Protein AF-A0A2E5NI96-F1 (afdb_monomer)

Structure (mmCIF, N/CA/C/O backbone):
data_AF-A0A2E5NI96-F1
#
_entry.id   AF-A0A2E5NI96-F1
#
loop_
_atom_site.group_PDB
_atom_site.id
_atom_site.type_symbol
_atom_site.label_atom_id
_atom_site.label_alt_id
_atom_site.label_comp_id
_atom_site.label_asym_id
_atom_site.label_entity_id
_atom_site.label_seq_id
_atom_site.pdbx_PDB_ins_code
_atom_site.Cartn_x
_atom_site.Cartn_y
_atom_site.Cartn_z
_atom_site.occupancy
_atom_site.B_iso_or_equiv
_atom_site.auth_seq_id
_atom_site.auth_comp_id
_atom_site.auth_asym_id
_atom_site.auth_atom_id
_atom_site.pdbx_PDB_model_num
ATOM 1 N N . MET A 1 1 ? 5.062 -72.201 30.742 1.00 44.84 1 MET A N 1
ATOM 2 C CA . MET A 1 1 ? 6.017 -71.130 31.095 1.00 44.84 1 MET A CA 1
ATOM 3 C C . MET A 1 1 ? 6.171 -70.197 29.895 1.00 44.84 1 MET A C 1
ATOM 5 O O . MET A 1 1 ? 7.112 -70.345 29.138 1.00 44.84 1 MET A O 1
ATOM 9 N N . VAL A 1 2 ? 5.209 -69.293 29.675 1.00 38.31 2 VAL A N 1
ATOM 10 C CA . VAL A 1 2 ? 5.302 -68.181 28.707 1.00 38.31 2 VAL A CA 1
ATOM 11 C C . VAL A 1 2 ? 4.444 -67.045 29.269 1.00 38.31 2 VAL A C 1
ATOM 13 O O . VAL A 1 2 ? 3.263 -66.932 28.970 1.00 38.31 2 VAL A O 1
ATOM 16 N N . VAL A 1 3 ? 5.020 -66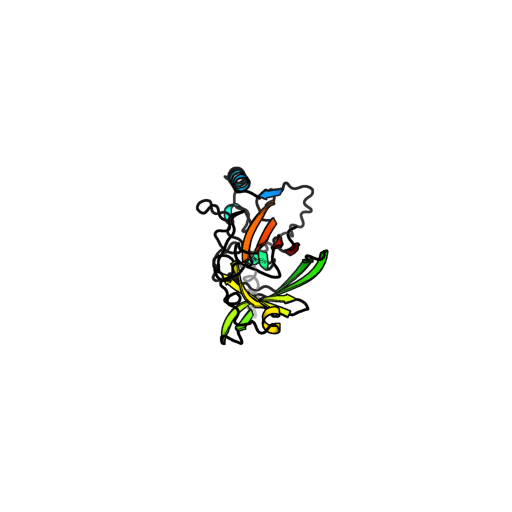.256 30.175 1.00 45.09 3 VAL A N 1
ATOM 1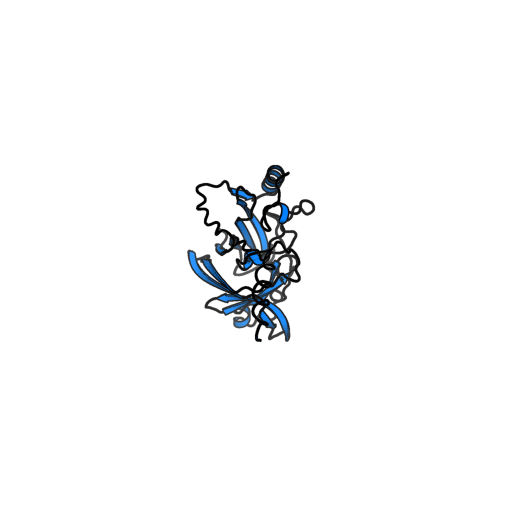7 C CA . VAL A 1 3 ? 4.403 -65.035 30.715 1.00 45.09 3 VAL A CA 1
ATOM 18 C C . VAL A 1 3 ? 5.440 -63.931 30.617 1.00 45.09 3 VAL A C 1
ATOM 20 O O . VAL A 1 3 ? 6.056 -63.572 31.605 1.00 45.09 3 VAL A O 1
ATOM 23 N N . VAL A 1 4 ? 5.679 -63.420 29.412 1.00 49.12 4 VAL A N 1
ATOM 24 C CA . VAL A 1 4 ? 6.254 -62.086 29.206 1.00 49.12 4 VAL A CA 1
ATOM 25 C C . VAL A 1 4 ? 5.792 -61.616 27.827 1.00 49.12 4 VAL A C 1
ATOM 27 O O . VAL A 1 4 ? 5.982 -62.345 26.860 1.00 49.12 4 VAL A O 1
ATOM 30 N N . ARG A 1 5 ? 5.262 -60.385 27.750 1.00 51.19 5 ARG A N 1
ATOM 31 C CA . ARG A 1 5 ? 4.960 -59.564 26.548 1.00 51.19 5 ARG A CA 1
ATOM 32 C C . ARG A 1 5 ? 3.482 -59.270 26.265 1.00 51.19 5 ARG A C 1
ATOM 34 O O . ARG A 1 5 ? 3.039 -59.449 25.144 1.00 51.19 5 ARG A O 1
ATOM 41 N N . VAL A 1 6 ? 2.767 -58.652 27.210 1.00 46.50 6 VAL A N 1
ATOM 42 C CA . VAL A 1 6 ? 1.723 -57.659 26.844 1.00 46.50 6 VAL A CA 1
ATOM 43 C C . VAL A 1 6 ? 1.676 -56.473 27.829 1.00 46.50 6 VAL A C 1
ATOM 45 O O . VAL A 1 6 ? 0.658 -55.827 28.006 1.00 46.50 6 VAL A O 1
ATOM 48 N N . TRP A 1 7 ? 2.791 -56.145 28.491 1.00 41.16 7 TRP A N 1
ATOM 49 C CA . TRP A 1 7 ? 2.874 -54.989 29.410 1.00 41.16 7 TRP A CA 1
ATOM 50 C C . TRP A 1 7 ? 3.527 -53.744 28.781 1.00 41.16 7 TRP A C 1
ATOM 52 O O . TRP A 1 7 ? 3.805 -52.770 29.468 1.00 41.16 7 TRP A O 1
ATOM 62 N N . LYS A 1 8 ? 3.753 -53.742 27.459 1.00 42.47 8 LYS A N 1
ATOM 63 C CA . LYS A 1 8 ? 4.308 -52.587 26.723 1.00 42.47 8 LYS A CA 1
ATOM 64 C C . LYS A 1 8 ? 3.272 -51.753 25.959 1.00 42.47 8 LYS A C 1
ATOM 66 O O . LYS A 1 8 ? 3.646 -50.754 25.362 1.00 42.47 8 LYS A O 1
ATOM 71 N N . LEU A 1 9 ? 1.991 -52.126 26.001 1.00 42.84 9 LEU A N 1
ATOM 72 C CA . LEU A 1 9 ? 0.923 -51.431 25.267 1.00 42.84 9 LEU A CA 1
ATOM 73 C C . LEU A 1 9 ? 0.049 -50.507 26.126 1.00 42.84 9 LEU A C 1
ATOM 75 O O . LEU A 1 9 ? -0.736 -49.749 25.574 1.00 42.84 9 LEU A O 1
ATOM 79 N N . ILE A 1 10 ? 0.211 -50.507 27.452 1.00 45.91 10 ILE A N 1
ATOM 80 C CA . ILE A 1 10 ? -0.612 -49.678 28.354 1.00 45.91 10 ILE A C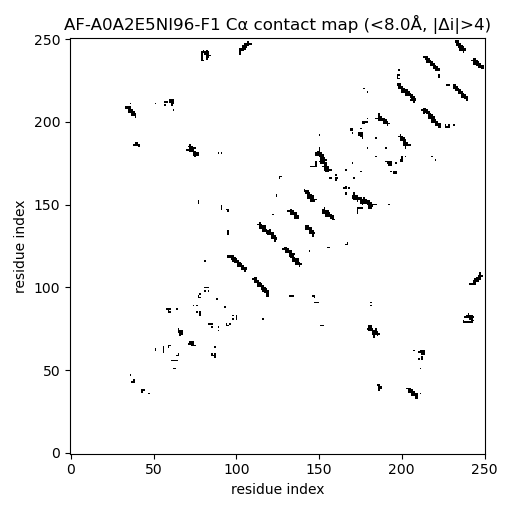A 1
ATOM 81 C C . ILE A 1 10 ? 0.113 -48.386 28.781 1.00 45.91 10 ILE A C 1
ATOM 83 O O . ILE A 1 10 ? -0.526 -47.435 29.214 1.00 45.91 10 ILE A O 1
ATOM 87 N N . PHE A 1 11 ? 1.429 -48.273 28.565 1.00 39.19 11 PHE A N 1
ATOM 88 C CA . PHE A 1 11 ? 2.200 -47.086 28.969 1.00 39.19 11 PHE A CA 1
ATOM 89 C C . PHE A 1 11 ? 2.338 -45.996 27.885 1.00 39.19 11 PHE A C 1
ATOM 91 O O . PHE A 1 11 ? 2.829 -44.911 28.167 1.00 39.19 11 PHE A O 1
ATOM 98 N N . ILE A 1 12 ? 1.873 -46.248 26.655 1.00 40.75 12 ILE A N 1
ATOM 99 C CA . ILE A 1 12 ? 1.850 -45.249 25.564 1.00 40.75 12 ILE A CA 1
ATOM 100 C C . ILE A 1 12 ? 0.507 -44.487 25.524 1.00 40.75 12 ILE A C 1
ATOM 102 O O . ILE A 1 12 ? 0.359 -43.520 24.787 1.00 40.75 12 ILE A O 1
ATOM 106 N N . LEU A 1 13 ? -0.460 -44.851 26.375 1.00 39.78 13 LEU A N 1
ATOM 107 C CA . LEU A 1 13 ? -1.779 -44.208 26.412 1.00 39.78 13 LEU A CA 1
ATOM 108 C C . LEU A 1 13 ? -1.931 -43.093 27.467 1.00 39.78 13 LEU A C 1
ATOM 110 O O . LEU A 1 13 ? -3.033 -42.588 27.651 1.00 39.78 13 LEU A O 1
ATOM 114 N N . LEU A 1 14 ? -0.854 -42.701 28.160 1.00 38.66 14 LEU A N 1
ATOM 115 C CA . LEU A 1 14 ? -0.906 -41.719 29.259 1.00 38.66 14 LEU A CA 1
ATOM 116 C C . LEU A 1 14 ? 0.144 -40.596 29.179 1.00 38.66 14 LEU A C 1
ATOM 118 O O . LEU A 1 14 ? 0.261 -39.799 30.102 1.00 38.66 14 LEU A O 1
ATOM 122 N N . ILE A 1 15 ? 0.847 -40.472 28.047 1.00 45.16 15 ILE A N 1
ATOM 123 C CA . ILE A 1 15 ? 1.640 -39.281 27.691 1.00 45.16 15 ILE A CA 1
ATOM 124 C C . ILE A 1 15 ? 1.142 -38.773 26.334 1.00 45.16 15 ILE A C 1
ATOM 126 O O . ILE A 1 15 ? 1.818 -38.861 25.316 1.00 45.16 15 ILE A O 1
ATOM 130 N N . LEU A 1 16 ? -0.105 -38.307 26.308 1.00 35.47 16 LEU A N 1
ATOM 131 C CA . LEU A 1 16 ? -0.650 -37.505 25.207 1.00 35.47 16 LEU A CA 1
ATOM 132 C C . LEU A 1 16 ? -1.709 -36.522 25.730 1.00 35.47 16 LEU A C 1
ATOM 134 O O . LEU A 1 16 ? -2.733 -36.257 25.113 1.00 35.47 16 LEU A O 1
ATOM 138 N N . THR A 1 17 ? -1.447 -35.959 26.908 1.00 45.53 17 THR A N 1
ATOM 139 C CA . THR A 1 17 ? -1.909 -34.616 27.259 1.00 45.53 17 THR A CA 1
ATOM 140 C C . THR A 1 17 ? -0.955 -33.610 26.619 1.00 45.53 17 THR A C 1
ATOM 142 O O . THR A 1 17 ? 0.254 -33.758 26.769 1.00 45.53 17 THR A O 1
ATOM 145 N N . PHE A 1 18 ? -1.517 -32.584 25.974 1.00 40.62 18 PHE A N 1
ATOM 146 C CA . PHE A 1 18 ? -0.857 -31.460 25.285 1.00 40.62 18 PHE A CA 1
ATOM 147 C C . PHE A 1 18 ? -0.445 -31.675 23.821 1.00 40.62 18 PHE A C 1
ATOM 149 O O . PHE A 1 18 ? 0.719 -31.589 23.453 1.00 40.62 18 PHE A O 1
ATOM 156 N N . ALA A 1 19 ? -1.440 -31.791 22.943 1.00 38.34 19 ALA A N 1
ATOM 157 C CA . ALA A 1 19 ? -1.353 -31.165 21.627 1.00 38.34 19 ALA A CA 1
ATOM 158 C C . ALA A 1 19 ? -2.651 -30.388 21.388 1.00 38.34 19 ALA A C 1
ATOM 160 O O . ALA A 1 19 ? -3.747 -30.951 21.416 1.00 38.34 19 ALA A O 1
ATOM 161 N N . LEU A 1 20 ? -2.508 -29.070 21.248 1.00 38.28 20 LEU A N 1
ATOM 162 C CA . LEU A 1 20 ? -3.590 -28.117 21.064 1.00 38.28 20 LEU A CA 1
ATOM 163 C C . LEU A 1 20 ? -4.445 -28.517 19.857 1.00 38.28 20 LEU A C 1
ATOM 165 O O . LEU A 1 20 ? -4.010 -28.408 18.717 1.00 38.28 20 LEU A O 1
ATOM 169 N N . ASN A 1 21 ? -5.698 -28.881 20.105 1.00 36.41 21 ASN A N 1
ATOM 170 C CA . ASN A 1 21 ? -6.764 -28.715 19.125 1.00 36.41 21 ASN A CA 1
ATOM 171 C C . ASN A 1 21 ? -7.530 -27.435 19.473 1.00 36.41 21 ASN A C 1
ATOM 173 O O . ASN A 1 21 ? -8.702 -27.473 19.835 1.00 36.41 21 ASN A O 1
ATOM 177 N N . ILE A 1 22 ? -6.868 -26.283 19.337 1.00 41.25 22 ILE A N 1
ATOM 178 C CA . ILE A 1 22 ? -7.591 -25.058 18.991 1.00 41.25 22 ILE A CA 1
ATOM 179 C C . ILE A 1 22 ? -7.811 -25.162 17.484 1.00 41.25 22 ILE A C 1
ATOM 181 O O . ILE A 1 22 ? -7.049 -24.633 16.681 1.00 41.25 22 ILE A O 1
ATOM 185 N N . LYS A 1 23 ? -8.836 -25.919 17.082 1.00 34.78 23 LYS A N 1
ATOM 186 C CA . LYS A 1 23 ? -9.420 -25.695 15.764 1.00 34.78 23 LYS A CA 1
ATOM 187 C C . LYS A 1 23 ? -9.996 -24.293 15.829 1.00 34.78 23 LYS A C 1
ATOM 189 O O . LYS A 1 23 ? -10.961 -24.070 16.557 1.00 34.78 23 LYS A O 1
ATOM 194 N N . ALA A 1 24 ? -9.337 -23.371 15.131 1.00 37.00 24 ALA A N 1
ATOM 195 C CA . ALA A 1 24 ? -9.828 -22.034 14.874 1.00 37.00 24 ALA A CA 1
ATOM 196 C C . ALA A 1 24 ? -11.314 -22.144 14.528 1.00 37.00 24 ALA A C 1
ATOM 198 O O . ALA A 1 24 ? -11.703 -22.750 13.526 1.00 37.00 24 ALA A O 1
ATOM 199 N N . ALA A 1 25 ? -12.147 -21.648 15.437 1.00 33.06 25 ALA A N 1
ATOM 200 C CA . ALA A 1 25 ? -13.549 -21.465 15.167 1.00 33.06 25 ALA A CA 1
ATOM 201 C C . ALA A 1 25 ? -13.619 -20.550 13.946 1.00 33.06 25 ALA A C 1
ATOM 203 O O . ALA A 1 25 ? -13.147 -19.415 13.990 1.00 33.06 25 ALA A O 1
ATOM 204 N N . ASN A 1 26 ? -14.170 -21.073 12.853 1.00 35.81 26 ASN A N 1
ATOM 205 C CA . ASN A 1 26 ? -14.596 -20.281 11.715 1.00 35.81 26 ASN A CA 1
ATOM 206 C C . ASN A 1 26 ? -15.526 -19.181 12.236 1.00 35.81 26 ASN A C 1
ATOM 208 O O . ASN A 1 26 ? -16.718 -19.411 12.444 1.00 35.81 26 ASN A O 1
ATOM 212 N N . PHE A 1 27 ? -14.984 -17.984 12.443 1.00 35.50 27 PHE A N 1
ATOM 213 C CA . PHE A 1 27 ? -15.742 -16.767 12.695 1.00 35.50 27 PHE A CA 1
ATOM 214 C C . PHE A 1 27 ? -16.372 -16.298 11.377 1.00 35.50 27 PHE A C 1
ATOM 216 O O . PHE A 1 27 ? -16.120 -15.207 10.885 1.00 35.50 27 PHE A O 1
ATOM 223 N N . ASN A 1 28 ? -17.265 -17.111 10.809 1.00 38.38 28 ASN A N 1
ATOM 224 C CA . ASN A 1 28 ? -18.304 -16.595 9.924 1.00 38.38 28 ASN A CA 1
ATOM 225 C C . ASN A 1 28 ? -19.424 -16.036 10.801 1.00 38.38 28 ASN A C 1
ATOM 227 O O . ASN A 1 28 ? -20.541 -16.552 10.840 1.00 38.38 28 ASN A O 1
ATOM 231 N N . LYS A 1 29 ? -19.115 -14.965 11.539 1.00 36.16 29 LYS A N 1
ATOM 232 C CA . LYS A 1 29 ? -20.158 -14.131 12.120 1.00 36.16 29 LYS A CA 1
ATOM 233 C C . LYS A 1 29 ? -20.651 -13.236 10.992 1.00 36.16 29 LYS A C 1
ATOM 235 O O . LYS A 1 29 ? -20.005 -12.264 10.616 1.00 36.16 29 LYS A O 1
ATOM 240 N N . SER A 1 30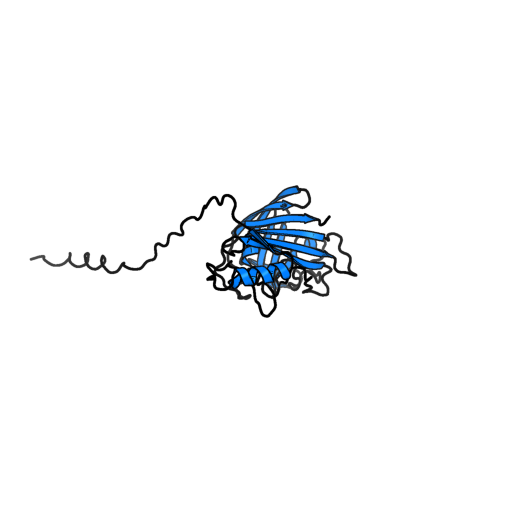 ? -21.794 -13.609 10.428 1.00 38.56 30 SER A N 1
ATOM 241 C CA . SER A 1 30 ? -22.676 -12.685 9.722 1.00 38.56 30 SER A CA 1
ATOM 242 C C . SER A 1 30 ? -22.917 -11.481 10.648 1.00 38.56 30 SER A C 1
ATOM 244 O O . SER A 1 30 ? -23.686 -11.569 11.605 1.00 38.56 30 SER A O 1
ATOM 246 N N . ARG A 1 31 ? -22.155 -10.395 10.461 1.00 41.62 31 ARG A N 1
ATOM 247 C CA . ARG A 1 31 ?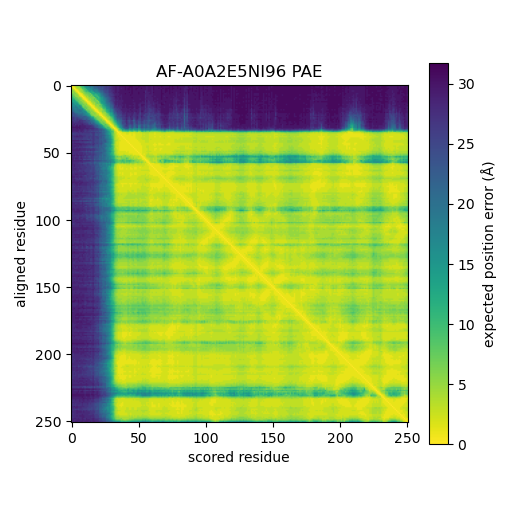 -22.219 -9.193 11.302 1.00 41.62 31 ARG A CA 1
ATOM 248 C C . ARG A 1 31 ? -23.234 -8.242 10.670 1.00 41.62 31 ARG A C 1
ATOM 250 O O . ARG A 1 31 ? -22.932 -7.477 9.761 1.00 41.62 31 ARG A O 1
ATOM 257 N N . SER A 1 32 ? -24.477 -8.378 11.118 1.00 40.69 32 SER A N 1
ATOM 258 C CA . SER A 1 32 ? -25.544 -7.405 10.903 1.00 40.69 32 SER A CA 1
ATOM 259 C C . SER A 1 32 ? -25.188 -6.111 11.646 1.00 40.69 32 SER A C 1
ATOM 261 O O . SER A 1 32 ? -25.229 -6.097 12.871 1.00 40.69 32 SER A O 1
ATOM 263 N N . GLY A 1 33 ? -24.837 -5.051 10.908 1.00 52.28 33 GLY A N 1
ATOM 264 C CA . GLY A 1 33 ? -24.802 -3.662 11.391 1.00 52.28 33 GLY A CA 1
ATOM 265 C C . GLY A 1 33 ? -23.759 -3.314 12.461 1.00 52.28 33 GLY A C 1
ATOM 266 O O . GLY A 1 33 ? -24.104 -2.608 13.400 1.00 52.28 33 GLY A O 1
ATOM 267 N N . SER A 1 34 ? -22.515 -3.790 12.350 1.00 66.25 34 SER A N 1
ATOM 268 C CA . SER A 1 34 ? -21.431 -3.360 13.253 1.00 66.25 34 SER A CA 1
ATOM 269 C C . SER A 1 34 ? -20.978 -1.930 12.959 1.00 66.25 34 SER A C 1
ATOM 271 O O . SER A 1 34 ? -20.801 -1.578 11.789 1.00 66.25 34 SER A O 1
ATOM 273 N N . GLU A 1 35 ? -20.746 -1.137 14.008 1.00 86.25 35 GLU A N 1
ATOM 274 C CA . GLU A 1 35 ? -20.130 0.192 13.899 1.00 86.25 35 GLU A CA 1
ATOM 275 C C . GLU A 1 35 ? -18.766 0.063 13.194 1.00 86.25 35 GLU A C 1
ATOM 277 O O . GLU A 1 35 ? -17.987 -0.850 13.483 1.00 86.25 35 GLU A O 1
ATOM 282 N N . LEU A 1 36 ? -18.488 0.954 12.240 1.00 94.88 36 LEU A N 1
ATOM 283 C CA . LEU A 1 36 ? -17.180 1.075 11.601 1.00 94.88 36 LEU A CA 1
ATOM 284 C C . LEU A 1 36 ? -16.566 2.415 11.989 1.00 94.88 36 LEU A C 1
ATOM 286 O O . LEU A 1 36 ? -17.221 3.454 11.912 1.00 94.88 36 LEU A O 1
ATOM 290 N N . TYR A 1 37 ? -15.289 2.391 12.350 1.00 96.81 37 TYR A N 1
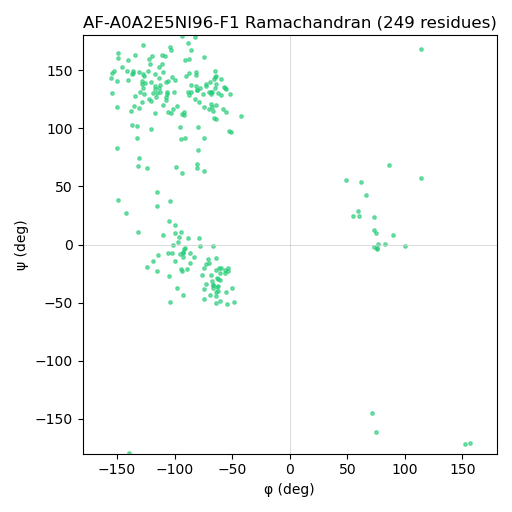ATOM 291 C CA . TYR A 1 37 ? -14.495 3.594 12.553 1.00 96.81 37 TYR A CA 1
ATOM 292 C C . TYR A 1 37 ? -13.738 3.902 11.263 1.00 96.81 37 TYR A C 1
ATOM 294 O O . TYR A 1 37 ? -12.728 3.265 10.963 1.00 96.81 37 TYR A O 1
ATOM 302 N N . GLU A 1 38 ? -14.240 4.855 10.480 1.00 97.75 38 GLU A N 1
ATOM 303 C CA . GLU A 1 38 ? -13.563 5.362 9.285 1.00 97.75 38 GLU A CA 1
ATOM 304 C C . GLU A 1 38 ? -12.700 6.569 9.648 1.00 97.75 38 GLU A C 1
ATOM 306 O O . GLU A 1 38 ? -13.213 7.608 10.049 1.00 97.75 38 GLU A O 1
ATOM 311 N N . LEU A 1 39 ? -11.384 6.418 9.524 1.00 98.38 39 LEU A N 1
ATOM 312 C CA . LEU A 1 39 ? -10.416 7.464 9.829 1.00 98.38 39 LEU A CA 1
ATOM 313 C C . LEU A 1 39 ? -9.943 8.091 8.520 1.00 98.38 39 LEU A C 1
ATOM 315 O O . LEU A 1 39 ? -9.313 7.402 7.713 1.00 98.38 39 LEU A O 1
ATOM 319 N N . GLU A 1 40 ? -10.222 9.375 8.316 1.00 97.88 40 GLU A N 1
ATOM 320 C CA . GLU A 1 40 ? -9.800 10.148 7.135 1.00 97.88 40 GLU A CA 1
ATOM 321 C C . GLU A 1 40 ? -8.889 11.324 7.506 1.00 97.88 40 GLU A C 1
ATOM 323 O O . GLU A 1 40 ? -8.206 11.894 6.655 1.00 97.88 40 GLU A O 1
ATOM 328 N N . THR A 1 41 ? -8.831 11.667 8.791 1.00 97.56 41 THR A N 1
ATOM 329 C CA . THR A 1 41 ? -8.027 12.763 9.328 1.00 97.56 41 THR A CA 1
ATOM 330 C C . THR A 1 41 ? -7.269 12.335 10.581 1.00 97.56 41 THR A C 1
ATOM 332 O O . THR A 1 41 ? -7.611 11.354 11.242 1.00 97.56 41 THR A O 1
ATOM 335 N N . GLN A 1 42 ? -6.253 13.112 10.967 1.00 95.56 42 GLN A N 1
ATOM 336 C CA . GLN A 1 42 ? -5.572 12.901 12.248 1.00 95.56 42 GLN A CA 1
ATOM 337 C C . GLN A 1 42 ? -6.521 13.085 13.445 1.00 95.56 42 GLN A C 1
ATOM 339 O O . GLN A 1 42 ? -6.351 12.424 14.464 1.00 95.56 42 GLN A O 1
ATOM 344 N N . THR A 1 43 ? -7.545 13.935 13.324 1.00 97.00 43 THR A N 1
ATOM 345 C CA . THR A 1 43 ? -8.554 14.116 14.374 1.00 97.00 43 THR A CA 1
ATOM 346 C C . THR A 1 43 ? -9.353 12.836 14.612 1.00 97.00 43 THR A C 1
ATOM 348 O O . THR A 1 43 ? -9.568 12.475 15.769 1.00 97.00 43 THR A O 1
ATOM 351 N N . ASP A 1 44 ? -9.726 12.108 13.557 1.00 97.81 44 ASP A N 1
ATOM 352 C CA . ASP A 1 44 ? -10.412 10.814 13.694 1.00 97.81 44 ASP A CA 1
ATOM 353 C C . ASP A 1 44 ? -9.519 9.795 14.411 1.00 97.81 44 ASP A C 1
ATOM 355 O O . ASP A 1 44 ? -9.974 9.049 15.281 1.00 97.81 44 ASP A O 1
ATOM 359 N N . VAL A 1 45 ? -8.219 9.796 14.089 1.00 97.12 45 VAL A N 1
ATOM 360 C CA . VAL A 1 45 ? -7.223 8.950 14.759 1.00 97.12 45 VAL A CA 1
ATOM 361 C C . VAL A 1 45 ? -7.148 9.283 16.246 1.00 97.12 45 VAL A C 1
ATOM 363 O O . VAL A 1 45 ? -7.226 8.377 17.074 1.00 97.12 45 VAL A O 1
ATOM 366 N N . ASP A 1 46 ? -7.046 10.561 16.607 1.00 95.81 46 ASP A N 1
ATOM 367 C CA . ASP A 1 46 ? -6.951 11.001 18.004 1.00 95.81 46 ASP A CA 1
ATOM 368 C C . ASP A 1 46 ? -8.222 10.634 18.806 1.00 95.81 46 ASP A C 1
ATOM 370 O O . ASP A 1 46 ? -8.147 10.210 19.968 1.00 95.81 46 ASP A O 1
ATOM 374 N N . GLN A 1 47 ? -9.400 10.702 18.173 1.00 96.19 47 GLN A N 1
ATOM 375 C CA . GLN A 1 47 ? -10.649 10.202 18.755 1.00 96.19 47 GLN A CA 1
ATOM 376 C C . GLN A 1 47 ? -10.611 8.684 18.967 1.00 96.19 47 GLN A C 1
ATOM 378 O O . GLN A 1 47 ? -10.996 8.203 20.039 1.00 96.19 47 GLN A O 1
ATOM 383 N N . LEU A 1 48 ? -10.116 7.917 17.989 1.00 95.81 48 LEU A N 1
ATOM 384 C CA . LEU A 1 48 ? -10.013 6.464 18.114 1.00 95.81 48 LEU A CA 1
ATOM 385 C C . LEU A 1 48 ? -9.002 6.044 19.187 1.00 95.81 48 LEU A C 1
ATOM 387 O O . LEU A 1 48 ? -9.288 5.119 19.942 1.00 95.81 48 LEU A O 1
ATOM 391 N N . VAL A 1 49 ? -7.881 6.762 19.328 1.00 95.31 49 VAL A N 1
ATOM 392 C CA . VAL A 1 49 ? -6.908 6.564 20.420 1.00 95.31 49 VAL A CA 1
ATOM 393 C C . VAL A 1 49 ? -7.581 6.663 21.786 1.00 95.31 49 VAL A C 1
ATOM 395 O O . VAL A 1 49 ? -7.274 5.878 22.682 1.00 95.31 49 VAL A O 1
ATOM 398 N N . THR A 1 50 ? -8.495 7.620 21.948 1.00 94.44 50 THR A N 1
ATOM 399 C CA . THR A 1 50 ? -9.241 7.802 23.198 1.00 94.44 50 THR A CA 1
ATOM 400 C C . THR A 1 50 ? -10.223 6.648 23.417 1.00 94.44 50 THR A C 1
ATOM 402 O O . THR A 1 50 ? -10.292 6.095 24.512 1.00 94.44 50 THR A O 1
ATOM 405 N N . LYS A 1 51 ? -10.938 6.219 22.366 1.00 93.19 51 LYS A N 1
ATOM 406 C CA . LYS A 1 51 ? -11.893 5.093 22.421 1.00 93.19 51 LYS A CA 1
ATOM 407 C C . LYS A 1 51 ? -11.230 3.725 22.646 1.00 93.19 51 LYS A C 1
ATOM 409 O O . LYS A 1 51 ? -11.848 2.846 23.250 1.00 93.19 51 LYS A O 1
ATOM 414 N N . SER A 1 52 ? -10.006 3.526 22.153 1.00 90.81 52 SER A N 1
ATOM 415 C CA . SER A 1 52 ? -9.255 2.269 22.284 1.00 90.81 52 SER A CA 1
ATOM 416 C C . SER A 1 52 ? -8.443 2.179 23.581 1.00 90.81 52 SER A C 1
ATOM 418 O O . SER A 1 52 ? -7.865 1.128 23.882 1.00 90.81 52 SER A O 1
ATOM 420 N N . GLN A 1 53 ? -8.368 3.266 24.356 1.00 88.50 53 GLN A N 1
ATOM 421 C CA . GLN A 1 53 ? -7.578 3.321 25.579 1.00 88.50 53 GLN A CA 1
ATOM 422 C C . GLN A 1 53 ? -8.084 2.307 26.612 1.00 88.50 53 GLN A C 1
ATOM 424 O O . GLN A 1 53 ? -9.273 2.219 26.903 1.00 88.50 53 GLN A O 1
ATOM 429 N N . GLY A 1 54 ? -7.161 1.519 27.171 1.00 82.56 54 GLY A N 1
ATOM 430 C CA . GLY A 1 54 ? -7.482 0.476 28.151 1.00 82.56 54 GLY A CA 1
ATOM 431 C C . GLY A 1 54 ? -8.101 -0.794 27.558 1.00 82.56 54 GLY A C 1
ATOM 432 O O . GLY A 1 54 ? -8.307 -1.753 28.299 1.00 82.56 54 GLY A O 1
ATOM 433 N N . LYS A 1 55 ? -8.356 -0.846 26.242 1.00 84.94 55 LYS A N 1
ATOM 434 C CA . LYS A 1 55 ? -8.810 -2.069 25.573 1.00 84.94 55 LYS A CA 1
ATOM 435 C C . LYS A 1 55 ? -7.612 -2.945 25.176 1.00 84.94 55 LYS A C 1
ATOM 437 O O . LYS A 1 55 ? -6.651 -2.431 24.590 1.00 84.94 55 LYS A O 1
ATOM 442 N N . PRO A 1 56 ? -7.635 -4.253 25.493 1.00 82.75 56 PRO A N 1
ATOM 443 C CA . PRO A 1 56 ? -6.561 -5.162 25.112 1.00 82.75 56 PRO A CA 1
ATOM 444 C C . PRO A 1 56 ? -6.504 -5.302 23.589 1.00 82.75 56 PRO A C 1
ATOM 446 O O . PRO A 1 56 ? -7.537 -5.340 22.929 1.00 82.75 56 PRO A O 1
ATOM 449 N N . ALA A 1 57 ? -5.297 -5.399 23.030 1.00 85.62 57 ALA A N 1
ATOM 450 C CA . ALA A 1 57 ? -5.123 -5.608 21.599 1.00 85.62 57 ALA A CA 1
ATOM 451 C C . ALA A 1 57 ? -5.451 -7.064 21.231 1.00 85.62 57 ALA A C 1
ATOM 453 O O . ALA A 1 57 ? -4.593 -7.945 21.306 1.00 85.62 57 ALA A O 1
ATOM 454 N N . LEU A 1 58 ? -6.712 -7.321 20.875 1.00 85.25 58 LEU A N 1
ATOM 455 C CA . LEU A 1 58 ? -7.227 -8.657 20.563 1.00 85.25 58 LEU A CA 1
ATOM 456 C C . LEU A 1 58 ? -6.859 -9.081 19.135 1.00 85.25 58 LEU A C 1
ATOM 458 O O . LEU A 1 58 ? -7.711 -9.196 18.261 1.00 85.25 58 LEU A O 1
ATOM 462 N N . GLY A 1 59 ? -5.569 -9.327 18.913 1.00 91.81 59 GLY A N 1
ATOM 463 C CA . GLY A 1 59 ? -5.041 -9.855 17.659 1.00 91.81 59 GLY A CA 1
ATOM 464 C C . GLY A 1 59 ? -4.146 -8.875 16.896 1.00 91.81 59 GLY A C 1
ATOM 465 O O . GLY A 1 59 ? -4.060 -7.690 17.224 1.00 91.81 59 GLY A O 1
ATOM 466 N N . PRO A 1 60 ? -3.440 -9.366 15.870 1.00 95.81 60 PRO A N 1
ATOM 467 C CA . PRO A 1 60 ? -2.366 -8.621 15.217 1.00 95.81 60 PRO A CA 1
ATOM 468 C C . PRO A 1 60 ? -2.873 -7.379 14.478 1.00 95.81 60 PRO A C 1
ATOM 470 O O . PRO A 1 60 ? -2.233 -6.334 14.526 1.00 95.81 60 PRO A O 1
ATOM 473 N N . TRP A 1 61 ? -4.067 -7.449 13.889 1.00 96.81 61 TRP A N 1
ATOM 474 C CA . TRP A 1 61 ? -4.697 -6.354 13.142 1.00 96.81 61 TRP A CA 1
ATOM 475 C C . TRP A 1 61 ? -5.328 -5.258 14.013 1.00 96.81 61 TRP A C 1
ATOM 477 O O . TRP A 1 61 ? -5.868 -4.293 13.473 1.00 96.81 61 TRP A O 1
ATOM 487 N N . HIS A 1 62 ? -5.285 -5.391 15.338 1.00 97.00 62 HIS A N 1
ATOM 488 C CA . HIS A 1 62 ? -5.885 -4.426 16.250 1.00 97.00 62 HIS A CA 1
ATOM 489 C C . HIS A 1 62 ? -5.193 -3.051 16.166 1.00 97.00 62 HIS A C 1
ATOM 491 O O . HIS A 1 62 ? -3.968 -2.965 16.068 1.00 97.00 62 HIS A O 1
ATOM 497 N N . PHE A 1 63 ? -5.952 -1.961 16.295 1.00 97.00 63 PHE A N 1
ATOM 498 C CA . PHE A 1 63 ? -5.480 -0.574 16.208 1.00 97.00 63 PHE A CA 1
ATOM 499 C C . PHE A 1 63 ? -4.228 -0.308 17.055 1.00 97.00 63 PHE A C 1
ATOM 501 O O . PHE A 1 63 ? -3.229 0.182 16.539 1.00 97.00 63 PHE A O 1
ATOM 508 N N . ASN A 1 64 ? -4.242 -0.709 18.332 1.00 94.06 64 ASN A N 1
ATOM 509 C CA . ASN A 1 64 ? -3.102 -0.541 19.249 1.00 94.06 64 ASN A CA 1
ATOM 510 C C . ASN A 1 64 ? -1.821 -1.281 18.797 1.00 94.06 64 ASN A C 1
ATOM 512 O O . ASN A 1 64 ? -0.734 -0.932 19.247 1.00 94.06 64 ASN A O 1
ATOM 516 N N . ASN A 1 65 ? -1.931 -2.283 17.918 1.00 95.50 65 ASN A N 1
ATOM 517 C CA . ASN A 1 65 ? -0.784 -2.966 17.321 1.00 95.50 65 ASN A CA 1
ATOM 518 C C . ASN A 1 65 ? -0.317 -2.297 16.026 1.00 95.50 65 ASN A C 1
ATOM 520 O O . ASN A 1 65 ? 0.833 -2.483 15.644 1.00 95.50 65 ASN A O 1
ATOM 524 N N . LEU A 1 66 ? -1.156 -1.517 15.351 1.00 96.44 66 LEU A N 1
ATOM 525 C CA . LEU A 1 66 ? -0.813 -0.875 14.083 1.00 96.44 66 LEU A CA 1
ATOM 526 C C . LEU A 1 66 ? -0.369 0.576 14.261 1.00 96.44 66 LEU A C 1
ATOM 528 O O . LEU A 1 66 ? 0.533 1.025 13.562 1.00 96.44 66 LEU A O 1
ATOM 532 N N . TYR A 1 67 ? -0.989 1.308 15.180 1.00 97.00 67 TYR A N 1
ATOM 533 C CA . TYR A 1 67 ? -0.748 2.731 15.371 1.00 97.00 67 TYR A CA 1
ATOM 534 C C . TYR A 1 67 ? 0.397 2.999 16.351 1.00 97.00 67 TYR A C 1
ATOM 536 O O . TYR A 1 67 ? 0.416 2.475 17.466 1.00 97.00 67 TYR A O 1
ATOM 544 N N . ASP A 1 68 ? 1.325 3.864 15.951 1.00 95.06 68 ASP A N 1
ATOM 545 C CA . ASP A 1 68 ? 2.379 4.392 16.807 1.00 95.06 68 ASP A CA 1
ATOM 546 C C . ASP A 1 68 ? 2.080 5.849 17.183 1.00 95.06 68 ASP A C 1
ATOM 548 O O . ASP A 1 68 ? 2.107 6.760 16.354 1.00 95.06 68 ASP A O 1
ATOM 552 N N . LYS A 1 69 ? 1.838 6.074 18.479 1.00 92.94 69 LYS A N 1
ATOM 553 C CA . LYS A 1 69 ? 1.529 7.402 19.025 1.00 92.94 69 LYS A CA 1
ATOM 554 C C . LYS A 1 69 ? 2.677 8.397 18.853 1.00 92.94 69 LYS A C 1
ATOM 556 O O . LYS A 1 69 ? 2.407 9.592 18.774 1.00 92.94 69 LYS A O 1
ATOM 561 N N . SER A 1 70 ? 3.929 7.931 18.826 1.00 94.25 70 SER A N 1
ATOM 562 C CA . SER A 1 70 ? 5.098 8.818 18.797 1.00 94.25 70 SER A CA 1
ATOM 563 C C . SER A 1 70 ? 5.291 9.468 17.426 1.00 94.25 70 SER A C 1
ATOM 565 O O . SER A 1 70 ? 5.413 10.690 17.334 1.00 94.25 70 SER A O 1
ATOM 567 N N . SER A 1 71 ? 5.216 8.678 16.353 1.00 93.94 71 SER A N 1
ATOM 568 C CA . SER A 1 71 ? 5.258 9.176 14.973 1.00 93.94 71 SER A CA 1
ATOM 569 C C . SER A 1 71 ? 3.908 9.675 14.450 1.00 93.94 71 SER A C 1
ATOM 571 O O . SER A 1 71 ? 3.852 10.283 13.379 1.00 93.94 71 SER A O 1
ATOM 573 N N . LYS A 1 72 ? 2.816 9.408 15.183 1.00 95.69 72 LYS A N 1
ATOM 574 C CA . LYS A 1 72 ? 1.426 9.547 14.715 1.00 95.69 72 LYS A CA 1
ATOM 575 C C . LYS A 1 72 ? 1.153 8.762 13.427 1.00 95.69 72 LYS A C 1
ATOM 577 O O . LYS A 1 72 ? 0.277 9.129 12.649 1.00 95.69 72 LYS A O 1
ATOM 582 N N . GLY A 1 73 ? 1.931 7.713 13.177 1.00 96.62 73 GLY A N 1
ATOM 583 C CA . GLY A 1 73 ? 1.878 6.914 11.962 1.00 96.62 73 GLY A CA 1
ATOM 584 C C . GLY A 1 73 ? 1.333 5.513 12.205 1.00 96.62 73 GLY A C 1
ATOM 585 O O . GLY A 1 73 ? 1.299 5.006 13.325 1.00 96.62 73 GLY A O 1
ATOM 586 N N . PHE A 1 74 ? 0.938 4.865 11.119 1.00 97.31 74 PHE A N 1
ATOM 587 C CA . PHE A 1 74 ? 0.558 3.464 11.086 1.00 97.31 74 PHE A CA 1
ATOM 588 C C . PHE A 1 74 ? 1.712 2.611 10.563 1.00 97.31 74 PHE A C 1
ATOM 590 O O . PHE A 1 74 ? 2.412 2.979 9.614 1.00 97.31 74 PHE A O 1
ATOM 597 N N . PHE A 1 75 ? 1.869 1.435 11.158 1.00 96.38 75 PHE A N 1
ATOM 598 C CA . PHE A 1 75 ? 2.446 0.288 10.485 1.00 96.38 75 PHE A CA 1
ATOM 599 C C . PHE A 1 75 ? 1.378 -0.333 9.580 1.00 96.38 75 PHE A C 1
ATOM 601 O O . PHE A 1 75 ? 0.313 -0.714 10.065 1.00 96.38 75 PHE A O 1
ATOM 608 N N . ILE A 1 76 ? 1.653 -0.453 8.282 1.00 97.12 76 ILE A N 1
ATOM 609 C CA . ILE A 1 76 ? 0.772 -1.150 7.340 1.00 97.12 76 ILE A CA 1
ATOM 610 C C . ILE A 1 76 ? 1.376 -2.527 7.029 1.00 97.12 76 ILE A C 1
ATOM 612 O O . ILE A 1 76 ? 2.440 -2.598 6.403 1.00 97.12 76 ILE A O 1
ATOM 616 N N . PRO A 1 77 ? 0.728 -3.634 7.440 1.00 95.56 77 PRO A N 1
ATOM 617 C CA . PRO A 1 77 ? 1.284 -4.971 7.258 1.00 95.56 77 PRO A CA 1
ATOM 618 C C . PRO A 1 77 ? 1.434 -5.369 5.791 1.00 95.56 77 PRO A C 1
ATOM 620 O O . PRO A 1 77 ? 0.518 -5.201 4.988 1.00 95.56 77 PRO A O 1
ATOM 623 N N . TYR A 1 78 ? 2.556 -6.008 5.453 1.00 94.31 78 TYR A N 1
ATOM 624 C CA . TYR A 1 78 ? 2.806 -6.518 4.100 1.00 94.31 78 TYR A CA 1
ATOM 625 C C . TYR A 1 78 ? 1.766 -7.559 3.642 1.00 94.31 78 TYR A C 1
ATOM 627 O O . TYR A 1 78 ? 1.409 -7.629 2.468 1.00 94.31 78 TYR A O 1
ATOM 635 N N . HIS A 1 79 ? 1.221 -8.323 4.587 1.00 94.25 79 HIS A N 1
ATOM 636 C CA . HIS A 1 79 ? 0.170 -9.323 4.379 1.00 94.25 79 HIS A CA 1
ATOM 637 C C . HIS A 1 79 ? -1.158 -8.721 3.900 1.00 94.25 79 HIS A C 1
ATOM 639 O O . HIS A 1 79 ? -1.940 -9.397 3.234 1.00 94.25 79 HIS A O 1
ATOM 645 N N . LEU A 1 80 ? -1.397 -7.426 4.148 1.00 95.19 80 LEU A N 1
ATOM 646 C CA . LEU A 1 80 ? -2.568 -6.736 3.609 1.00 95.19 80 LEU A CA 1
ATOM 647 C C . LEU A 1 80 ? -2.548 -6.722 2.081 1.00 95.19 80 LEU A C 1
ATOM 649 O O . LEU A 1 80 ? -3.596 -6.852 1.452 1.00 95.19 80 LEU A O 1
ATOM 653 N N . TRP A 1 81 ? -1.354 -6.600 1.491 1.00 92.31 81 TRP A N 1
ATOM 654 C CA . TRP A 1 81 ? -1.189 -6.646 0.046 1.00 92.31 81 TRP A CA 1
ATOM 655 C C . TRP A 1 81 ? -1.584 -8.009 -0.461 1.00 92.31 81 TRP A C 1
ATOM 657 O O . TRP A 1 81 ? -2.409 -8.059 -1.356 1.00 92.31 81 TRP A O 1
ATOM 667 N N . SER A 1 82 ? -1.057 -9.082 0.132 1.00 91.00 82 SER A N 1
ATOM 668 C CA . SER A 1 82 ? -1.271 -10.445 -0.343 1.00 91.00 82 SER A CA 1
ATOM 669 C C . SER A 1 82 ? -2.673 -11.013 -0.040 1.00 91.00 82 SER A C 1
ATOM 671 O O . SER A 1 82 ? -3.109 -11.986 -0.664 1.00 91.00 82 SER A O 1
ATOM 673 N N . GLY A 1 83 ? -3.371 -10.418 0.932 1.00 91.75 83 GLY A N 1
ATOM 674 C CA . GLY A 1 83 ? -4.573 -10.979 1.546 1.00 91.75 83 GLY A CA 1
ATOM 675 C C . GLY A 1 83 ? -4.284 -12.158 2.481 1.00 91.75 83 GLY A C 1
ATOM 676 O O . GLY A 1 83 ? -5.219 -12.864 2.841 1.00 91.75 83 GLY A O 1
ATOM 677 N N . ALA A 1 84 ? -3.021 -12.399 2.841 1.00 92.56 84 ALA A N 1
ATOM 678 C CA . ALA A 1 84 ? -2.643 -13.463 3.764 1.00 92.56 84 ALA A CA 1
ATOM 679 C C . ALA A 1 84 ? -2.990 -13.114 5.220 1.00 92.56 84 ALA A C 1
ATOM 681 O O . ALA A 1 84 ? -3.178 -11.947 5.581 1.00 92.56 84 ALA A O 1
ATOM 682 N N . GLU A 1 85 ? -3.037 -14.142 6.066 1.00 92.75 85 GLU A N 1
ATOM 683 C CA . GLU A 1 85 ? -3.040 -13.959 7.516 1.00 92.75 85 GLU A CA 1
ATOM 684 C C . GLU A 1 85 ? -1.719 -13.332 7.971 1.00 92.75 85 GLU A C 1
ATOM 686 O O . GLU A 1 85 ? -0.677 -13.545 7.360 1.00 92.75 85 GLU A O 1
ATOM 691 N N . TRP A 1 86 ? -1.765 -12.550 9.044 1.00 94.44 86 TRP A N 1
ATOM 692 C CA . TRP A 1 86 ? -0.594 -11.909 9.631 1.00 94.44 86 TRP A CA 1
ATOM 693 C C . TRP A 1 86 ? -0.555 -12.223 11.113 1.00 94.44 86 TRP A C 1
ATOM 695 O O . TRP A 1 86 ? -1.590 -12.169 11.768 1.00 94.44 86 TRP A O 1
ATOM 705 N N . ASP A 1 87 ? 0.628 -12.516 11.634 1.00 93.31 87 ASP A N 1
ATOM 706 C CA . ASP A 1 87 ? 0.880 -12.903 13.023 1.00 93.31 87 ASP A CA 1
ATOM 707 C C . ASP A 1 87 ? 1.227 -11.717 13.941 1.00 93.31 87 ASP A C 1
ATOM 709 O O . ASP A 1 87 ? 1.319 -11.878 15.156 1.00 93.31 87 ASP A O 1
ATOM 713 N N . GLY A 1 88 ? 1.404 -10.518 13.380 1.00 93.56 88 GLY A N 1
ATOM 714 C CA . GLY A 1 88 ? 1.822 -9.325 14.120 1.00 93.56 88 GLY A CA 1
ATOM 715 C C . GLY A 1 88 ? 3.308 -8.992 13.981 1.00 93.56 88 GLY A C 1
ATOM 716 O O . GLY A 1 88 ? 3.749 -7.974 14.519 1.00 93.56 88 GLY A O 1
ATOM 717 N N . ASN A 1 89 ? 4.089 -9.791 13.246 1.00 92.12 89 ASN A N 1
ATOM 718 C CA . ASN A 1 89 ? 5.500 -9.512 13.001 1.00 92.12 89 ASN A CA 1
ATOM 719 C C . ASN A 1 89 ? 5.673 -8.267 12.116 1.00 92.12 89 ASN A C 1
ATOM 721 O O . ASN A 1 89 ? 5.234 -8.233 10.964 1.00 92.12 89 ASN A O 1
ATOM 725 N N . LYS A 1 90 ? 6.330 -7.238 12.659 1.00 91.88 90 LYS A N 1
ATOM 726 C CA . LYS A 1 90 ? 6.568 -5.956 11.979 1.00 91.88 90 LYS A CA 1
ATOM 727 C C . LYS A 1 90 ? 7.942 -5.842 11.309 1.00 91.88 90 LYS A C 1
ATOM 729 O O . LYS A 1 90 ? 8.260 -4.779 10.780 1.00 91.88 90 LYS A O 1
ATOM 734 N N . SER A 1 91 ? 8.766 -6.890 11.348 1.00 85.88 91 SER A N 1
ATOM 735 C CA . SER A 1 91 ? 10.088 -6.879 10.714 1.00 85.88 91 SER A CA 1
ATOM 736 C C . SER A 1 91 ? 9.967 -6.752 9.194 1.00 85.88 91 SER A C 1
ATOM 738 O O . SER A 1 91 ? 9.182 -7.453 8.552 1.00 85.88 91 SER A O 1
ATOM 740 N N . THR A 1 92 ? 10.781 -5.872 8.613 1.00 78.06 92 THR A N 1
ATOM 741 C CA . THR A 1 92 ? 10.932 -5.744 7.161 1.00 78.06 92 THR A CA 1
ATOM 742 C C . THR A 1 92 ? 11.709 -6.903 6.546 1.00 78.06 92 THR A C 1
ATOM 744 O O . THR A 1 92 ? 11.601 -7.103 5.347 1.00 78.06 92 THR A O 1
ATOM 747 N N . ASP A 1 93 ? 12.436 -7.698 7.331 1.00 78.38 93 ASP A N 1
ATOM 748 C CA . ASP A 1 93 ? 13.235 -8.818 6.813 1.00 78.38 93 ASP A CA 1
ATOM 749 C C . ASP A 1 93 ? 12.357 -10.020 6.438 1.00 78.38 93 ASP A C 1
ATOM 751 O O . ASP A 1 93 ? 12.691 -10.791 5.546 1.00 78.38 93 ASP A O 1
ATOM 755 N N . ASN A 1 94 ? 11.190 -10.148 7.078 1.00 72.88 94 ASN A N 1
ATOM 756 C CA . ASN A 1 94 ? 10.204 -11.207 6.818 1.00 72.88 94 ASN A CA 1
ATOM 757 C C . ASN A 1 94 ? 8.995 -10.694 6.026 1.00 72.88 94 ASN A C 1
ATOM 759 O O . ASN A 1 94 ? 7.904 -11.264 6.057 1.00 72.88 94 ASN A O 1
ATOM 763 N N . CYS A 1 95 ? 9.160 -9.563 5.347 1.00 86.19 95 CYS A N 1
ATOM 764 C CA . CYS A 1 95 ? 8.078 -8.908 4.634 1.00 86.19 95 CYS A CA 1
ATOM 765 C C . CYS A 1 95 ? 7.600 -9.704 3.411 1.00 86.19 95 CYS A C 1
ATOM 767 O O . CYS A 1 95 ? 6.443 -9.531 3.035 1.00 86.19 95 CYS A O 1
ATOM 769 N N . VAL A 1 96 ? 8.454 -10.539 2.792 1.00 91.12 9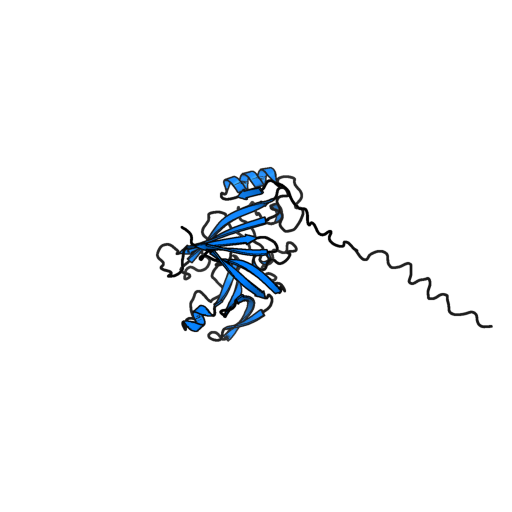6 VAL A N 1
ATOM 770 C CA . VAL A 1 96 ? 8.114 -11.458 1.694 1.00 91.12 96 VAL A CA 1
ATOM 771 C C . VAL A 1 96 ? 7.791 -12.827 2.291 1.00 91.12 96 VAL A C 1
ATOM 773 O O . VAL A 1 96 ? 8.667 -13.664 2.475 1.00 91.12 96 VAL A O 1
ATOM 776 N N . HIS A 1 97 ? 6.519 -13.053 2.611 1.00 90.75 97 HIS A N 1
ATOM 777 C CA . HIS A 1 97 ? 6.049 -14.323 3.166 1.00 90.75 97 HIS A CA 1
ATOM 778 C C . HIS A 1 97 ? 5.610 -15.284 2.059 1.00 90.75 97 HIS A C 1
ATOM 780 O O . HIS A 1 97 ? 5.294 -14.874 0.937 1.00 90.75 97 HIS A O 1
ATOM 786 N N . GLU A 1 98 ? 5.576 -16.575 2.378 1.00 90.94 98 GLU A N 1
ATOM 787 C CA . GLU A 1 98 ? 5.010 -17.588 1.496 1.00 90.94 98 GLU A CA 1
ATOM 788 C C . GLU A 1 98 ? 3.508 -17.335 1.316 1.00 90.94 98 GLU A C 1
ATOM 790 O O . GLU A 1 98 ? 2.737 -17.302 2.274 1.00 90.94 98 GLU A O 1
ATOM 795 N N . VAL A 1 99 ? 3.082 -17.117 0.072 1.00 92.50 99 VAL A N 1
ATOM 796 C CA . VAL A 1 99 ? 1.668 -16.925 -0.256 1.00 92.50 99 VAL A CA 1
ATOM 797 C C . VAL A 1 99 ? 1.396 -17.306 -1.699 1.00 92.50 99 VAL A C 1
ATOM 799 O O . VAL A 1 99 ? 2.180 -17.016 -2.603 1.00 92.50 99 VAL A O 1
ATOM 802 N N . GLU A 1 100 ? 0.233 -17.900 -1.924 1.00 94.94 100 GLU A N 1
ATOM 803 C CA . GLU A 1 100 ? -0.373 -18.030 -3.237 1.00 94.94 100 GLU A CA 1
ATOM 804 C C . GLU A 1 100 ? -1.839 -17.613 -3.132 1.00 94.94 100 GLU A C 1
ATOM 806 O O . GLU A 1 100 ? -2.683 -18.361 -2.648 1.00 94.94 100 GLU A O 1
ATOM 811 N N . SER A 1 101 ? -2.140 -16.393 -3.573 1.00 93.12 101 SER A N 1
ATOM 812 C CA . SER A 1 101 ? -3.478 -15.813 -3.459 1.00 93.12 101 SER A CA 1
ATOM 813 C C . SER A 1 101 ? -3.976 -15.303 -4.803 1.00 93.12 101 SER A C 1
ATOM 815 O O . SER A 1 101 ? -3.201 -14.835 -5.643 1.00 93.12 101 SER A O 1
ATOM 817 N N . MET A 1 102 ? -5.285 -15.401 -5.025 1.00 94.44 102 MET A N 1
ATOM 818 C CA . MET A 1 102 ? -5.963 -14.833 -6.184 1.00 94.44 102 MET A CA 1
ATOM 819 C C . MET A 1 102 ? -7.043 -13.870 -5.707 1.00 94.44 102 MET A C 1
ATOM 821 O O . MET A 1 102 ? -7.928 -14.264 -4.954 1.00 94.44 102 MET A O 1
ATOM 825 N N . TRP A 1 103 ? -7.001 -12.629 -6.187 1.00 90.62 103 TRP A N 1
ATOM 826 C CA . TRP A 1 103 ? -8.006 -11.616 -5.860 1.00 90.62 103 TRP A CA 1
ATOM 827 C C . TRP A 1 103 ? -8.873 -11.297 -7.057 1.00 90.62 103 TRP A C 1
ATOM 829 O O . TRP A 1 103 ? -8.411 -11.278 -8.207 1.00 90.62 103 TRP A O 1
ATOM 839 N N . GLU A 1 104 ? -10.111 -10.954 -6.743 1.00 94.56 104 GLU A N 1
ATOM 840 C CA . GLU A 1 104 ? -11.048 -10.301 -7.637 1.00 94.56 104 GLU A CA 1
ATOM 841 C C . GLU A 1 104 ? -11.197 -8.843 -7.214 1.00 94.56 104 GLU A C 1
ATOM 843 O O . GLU A 1 104 ? -11.369 -8.544 -6.036 1.00 94.56 104 GLU A O 1
ATOM 848 N N . PHE A 1 105 ? -11.094 -7.929 -8.175 1.00 95.50 105 PHE A N 1
ATOM 849 C CA . PHE A 1 105 ? -11.218 -6.502 -7.913 1.00 95.50 105 PHE A CA 1
ATOM 850 C C . PHE A 1 105 ? -11.889 -5.780 -9.073 1.00 95.50 105 PHE A C 1
ATOM 852 O O . PHE A 1 105 ? -11.764 -6.173 -10.239 1.00 95.50 105 PHE A O 1
ATOM 859 N N . THR A 1 106 ? -12.539 -4.667 -8.749 1.00 97.00 106 THR A N 1
ATOM 860 C CA . THR A 1 106 ? -13.092 -3.748 -9.745 1.00 97.00 106 THR A CA 1
ATOM 861 C C . THR A 1 106 ? -11.988 -2.817 -10.245 1.00 97.00 106 THR A C 1
ATOM 863 O O . THR A 1 106 ? -11.318 -2.177 -9.438 1.00 97.00 106 THR A O 1
ATOM 866 N N . ASP A 1 107 ? -11.771 -2.749 -11.563 1.00 94.50 107 ASP A N 1
ATOM 867 C CA . ASP A 1 107 ? -10.802 -1.825 -12.170 1.00 94.50 107 ASP A CA 1
ATOM 868 C C . ASP A 1 107 ? -11.394 -0.450 -12.496 1.00 94.50 107 ASP A C 1
ATOM 870 O O . ASP A 1 107 ? -12.604 -0.233 -12.436 1.00 94.50 107 ASP A O 1
ATOM 874 N N . ALA A 1 108 ? -10.533 0.475 -12.926 1.00 91.75 108 ALA A N 1
ATOM 875 C CA . ALA A 1 108 ? -10.925 1.854 -13.202 1.00 91.75 108 ALA A CA 1
ATOM 876 C C . ALA A 1 108 ? -11.936 2.003 -14.352 1.00 91.75 108 ALA A C 1
ATOM 878 O O . ALA A 1 108 ? -12.505 3.073 -14.540 1.00 91.75 108 ALA A O 1
ATOM 879 N N . LYS A 1 109 ? -12.178 0.936 -15.123 1.00 92.31 109 LYS A N 1
ATOM 880 C CA . LYS A 1 109 ? -13.213 0.875 -16.162 1.00 92.31 109 LYS A CA 1
ATOM 881 C C . LYS A 1 109 ? -14.473 0.152 -15.674 1.00 92.31 109 LYS A C 1
ATOM 883 O O . LYS A 1 109 ? -15.276 -0.270 -16.500 1.00 92.31 109 LYS A O 1
ATOM 888 N N . LYS A 1 110 ? -14.629 -0.013 -14.355 1.00 93.44 110 LYS A N 1
ATOM 889 C CA . LYS A 1 110 ? -15.735 -0.713 -13.685 1.00 93.44 110 LYS A CA 1
ATOM 890 C C . LYS A 1 110 ? -15.869 -2.185 -14.093 1.00 93.44 110 LYS A C 1
ATOM 892 O O . LYS A 1 110 ? -16.964 -2.740 -14.083 1.00 93.44 110 LYS A O 1
ATOM 897 N N . ARG A 1 111 ? -14.764 -2.837 -14.470 1.00 95.38 111 ARG A N 1
ATOM 898 C CA . ARG A 1 111 ? -14.760 -4.260 -14.848 1.00 95.38 111 ARG A CA 1
ATOM 899 C C . ARG A 1 111 ? -14.208 -5.106 -13.716 1.00 95.38 111 ARG A C 1
ATOM 901 O O . ARG A 1 111 ? -13.225 -4.719 -13.091 1.00 95.38 111 ARG A O 1
ATOM 908 N N . GLN A 1 112 ? -14.756 -6.304 -13.544 1.00 96.19 112 GLN A N 1
ATOM 909 C CA . GLN A 1 112 ? -14.157 -7.310 -12.672 1.00 96.19 112 GLN A CA 1
ATOM 910 C C . GLN A 1 112 ? -12.864 -7.858 -13.284 1.00 96.19 112 GLN A C 1
ATOM 912 O O . GLN A 1 112 ? -12.803 -8.215 -14.468 1.00 96.19 112 GLN A O 1
ATOM 917 N N . ARG A 1 113 ? -11.803 -7.906 -12.482 1.00 95.25 113 ARG A N 1
ATOM 918 C CA . ARG A 1 113 ? -10.471 -8.375 -12.874 1.00 95.25 113 ARG A CA 1
ATOM 919 C C . ARG A 1 113 ? -9.952 -9.371 -11.856 1.00 95.25 113 ARG A C 1
ATOM 921 O O . ARG A 1 113 ? -10.187 -9.227 -10.668 1.00 95.25 113 ARG A O 1
ATOM 928 N N . LYS A 1 114 ? -9.158 -10.325 -12.344 1.00 94.50 114 LYS A N 1
ATOM 929 C CA . LYS A 1 114 ? -8.407 -11.268 -11.513 1.00 94.50 114 LYS A CA 1
ATOM 930 C C . LYS A 1 114 ? -6.927 -10.920 -11.503 1.00 94.50 114 LYS A C 1
ATOM 932 O O . LYS A 1 114 ? -6.358 -10.538 -12.534 1.00 94.50 114 LYS A O 1
ATOM 937 N N . SER A 1 115 ? -6.298 -11.052 -10.349 1.00 93.00 115 SER A N 1
ATOM 938 C CA . SER A 1 115 ? -4.846 -10.991 -10.182 1.00 93.00 115 SER A CA 1
ATOM 939 C C . SER A 1 115 ? -4.398 -12.084 -9.234 1.00 93.00 115 SER A C 1
ATOM 941 O O . SER A 1 115 ? -5.137 -12.436 -8.326 1.00 93.00 115 SER A O 1
ATOM 943 N N . LYS A 1 116 ? -3.204 -12.617 -9.467 1.00 95.19 116 LYS A N 1
ATOM 944 C CA . LYS A 1 116 ? -2.565 -13.603 -8.604 1.00 95.19 116 LYS A CA 1
ATOM 945 C C . LYS A 1 116 ? -1.339 -12.970 -7.971 1.00 95.19 116 LYS A C 1
ATOM 947 O O . LYS A 1 116 ? -0.601 -12.287 -8.682 1.00 95.19 116 LYS A O 1
ATOM 952 N N . ILE A 1 117 ? -1.123 -13.206 -6.687 1.00 94.94 117 ILE A N 1
ATOM 953 C CA . ILE A 1 117 ? 0.108 -12.845 -5.991 1.00 94.94 117 ILE A CA 1
ATOM 954 C C . ILE A 1 117 ? 0.761 -14.101 -5.452 1.00 94.94 117 ILE A C 1
ATOM 956 O O . ILE A 1 117 ? 0.105 -14.954 -4.855 1.00 94.94 117 ILE A O 1
ATOM 960 N N . LEU A 1 118 ? 2.051 -14.204 -5.745 1.00 95.12 118 LEU A N 1
ATOM 961 C CA . LEU A 1 118 ? 2.927 -15.286 -5.340 1.00 95.12 118 LEU A CA 1
ATOM 962 C C . LEU A 1 118 ? 4.056 -14.691 -4.503 1.00 95.12 118 LEU A C 1
ATOM 964 O O . LEU A 1 118 ? 4.744 -13.785 -4.972 1.00 95.12 118 LEU A O 1
ATOM 968 N N . GLY A 1 119 ? 4.228 -15.180 -3.283 1.00 92.50 119 GLY A N 1
ATOM 969 C CA . GLY A 1 119 ? 5.336 -14.819 -2.406 1.00 92.50 119 GLY A CA 1
ATOM 970 C C . GLY A 1 119 ? 6.585 -15.660 -2.647 1.00 92.50 119 GLY A C 1
ATOM 971 O O . GLY A 1 119 ? 6.538 -16.678 -3.344 1.00 92.50 119 GLY A O 1
ATOM 972 N N . GLN A 1 120 ? 7.699 -15.206 -2.070 1.00 91.56 120 GLN A N 1
ATOM 973 C CA . GLN A 1 120 ? 9.012 -15.863 -2.090 1.00 91.56 120 GLN A CA 1
ATOM 974 C C . GLN A 1 120 ? 9.433 -16.306 -3.498 1.00 91.56 120 GLN A C 1
ATOM 976 O O . GLN A 1 120 ? 9.679 -17.480 -3.795 1.00 91.56 120 GLN A O 1
ATOM 981 N N . ARG A 1 121 ? 9.456 -15.348 -4.428 1.00 94.44 121 ARG A N 1
ATOM 982 C CA . ARG A 1 121 ? 9.915 -15.564 -5.803 1.00 94.44 121 ARG A CA 1
ATOM 983 C C . ARG A 1 121 ? 11.262 -14.906 -6.008 1.00 94.44 121 ARG A C 1
ATOM 985 O O . ARG A 1 121 ? 11.398 -13.697 -5.830 1.00 94.44 121 ARG A O 1
ATOM 992 N N . ARG A 1 122 ? 12.245 -15.690 -6.450 1.00 95.06 122 ARG A N 1
ATOM 993 C CA . ARG A 1 122 ? 13.517 -15.144 -6.926 1.00 95.06 122 ARG A CA 1
ATOM 994 C C . ARG A 1 122 ? 13.320 -14.543 -8.311 1.00 95.06 122 ARG A C 1
ATOM 996 O O . ARG A 1 122 ? 12.782 -15.199 -9.200 1.00 95.06 122 ARG A O 1
ATOM 1003 N N . TYR A 1 123 ? 13.767 -13.308 -8.480 1.00 94.69 123 TYR A N 1
ATOM 1004 C CA . TYR A 1 123 ? 13.754 -12.602 -9.753 1.00 94.69 123 TYR A CA 1
ATOM 1005 C C . TYR A 1 123 ? 15.131 -12.008 -10.018 1.00 94.69 123 TYR A C 1
ATOM 1007 O O . TYR A 1 123 ? 15.684 -11.339 -9.149 1.00 94.69 123 TYR A O 1
ATOM 1015 N N . THR A 1 124 ? 15.660 -12.228 -11.218 1.00 94.06 124 THR A N 1
ATOM 1016 C CA . THR A 1 124 ? 16.919 -11.631 -11.671 1.00 94.06 124 THR A CA 1
ATOM 1017 C C . THR A 1 124 ? 16.610 -10.600 -12.744 1.00 94.06 124 THR A C 1
ATOM 1019 O O . THR A 1 124 ? 16.025 -10.936 -13.775 1.00 94.06 124 THR A O 1
ATOM 1022 N N . ASN A 1 125 ? 16.984 -9.343 -12.508 1.00 87.31 125 ASN A N 1
ATOM 1023 C CA . ASN A 1 125 ? 16.768 -8.282 -13.480 1.00 87.31 125 ASN A CA 1
ATOM 1024 C C . ASN A 1 125 ? 17.677 -8.517 -14.702 1.00 87.31 125 ASN A C 1
ATOM 1026 O O . ASN A 1 125 ? 18.898 -8.531 -14.551 1.00 87.31 125 ASN A O 1
ATOM 1030 N N . PRO A 1 126 ? 17.130 -8.666 -15.923 1.00 86.69 126 PRO A N 1
ATOM 1031 C CA . PRO A 1 126 ? 17.930 -9.007 -17.099 1.00 86.69 126 PRO A CA 1
ATOM 1032 C C . PRO A 1 126 ? 18.838 -7.863 -17.576 1.00 86.69 126 PRO A C 1
ATOM 1034 O O . PRO A 1 126 ? 19.700 -8.087 -18.421 1.00 86.69 126 PRO A O 1
ATOM 1037 N N . LYS A 1 127 ? 18.642 -6.632 -17.082 1.00 85.75 127 LYS A N 1
ATOM 1038 C CA . LYS A 1 127 ? 19.481 -5.470 -17.404 1.00 85.75 127 LYS A CA 1
ATOM 1039 C C . LYS A 1 127 ? 20.611 -5.265 -16.405 1.00 85.75 127 LYS A C 1
ATOM 1041 O O . LYS A 1 127 ? 21.724 -4.989 -16.835 1.00 85.75 127 LYS A O 1
ATOM 1046 N N . THR A 1 128 ? 20.336 -5.385 -15.106 1.00 84.94 128 THR A N 1
ATOM 1047 C CA . THR A 1 128 ? 21.345 -5.138 -14.057 1.00 84.94 128 THR A CA 1
ATOM 1048 C C . THR A 1 128 ? 22.052 -6.409 -13.591 1.00 84.94 128 THR A C 1
ATOM 1050 O O . THR A 1 128 ? 23.139 -6.329 -13.032 1.00 84.94 128 THR A O 1
ATOM 1053 N N . GLY A 1 129 ? 21.459 -7.588 -13.810 1.00 90.12 129 GLY A N 1
ATOM 1054 C CA . GLY A 1 129 ? 21.946 -8.867 -13.282 1.00 90.12 129 GLY A CA 1
ATOM 1055 C C . GLY A 1 129 ? 21.658 -9.079 -11.790 1.00 90.12 129 GLY A C 1
ATOM 1056 O O . GLY A 1 129 ? 21.929 -10.155 -11.258 1.00 90.12 129 GLY A O 1
ATOM 1057 N N . GLU A 1 130 ? 21.083 -8.089 -11.106 1.00 90.69 130 GLU A N 1
ATOM 1058 C CA . GLU A 1 130 ? 20.762 -8.171 -9.681 1.00 90.69 130 GLU A CA 1
ATOM 1059 C C . GLU A 1 130 ? 19.629 -9.165 -9.426 1.00 90.69 130 GLU A C 1
ATOM 1061 O O . GLU A 1 130 ? 18.657 -9.237 -10.183 1.00 90.69 130 GLU A O 1
ATOM 1066 N N . THR A 1 131 ? 19.754 -9.932 -8.343 1.00 93.56 131 THR A N 1
ATOM 1067 C CA . THR A 1 131 ? 18.762 -10.931 -7.940 1.00 93.56 131 THR A CA 1
ATOM 1068 C C . THR A 1 131 ? 18.082 -10.517 -6.647 1.00 93.56 131 THR A C 1
ATOM 1070 O O . THR A 1 131 ? 18.747 -10.215 -5.662 1.00 93.56 131 THR A O 1
ATOM 1073 N N . PHE A 1 132 ? 16.756 -10.575 -6.649 1.00 92.25 132 PHE A N 1
ATOM 1074 C CA . PHE A 1 132 ? 15.899 -10.166 -5.546 1.00 92.25 132 PHE A CA 1
ATOM 1075 C C . PHE A 1 132 ? 15.001 -11.317 -5.105 1.00 92.25 132 PHE A C 1
ATOM 1077 O O . PHE A 1 132 ? 14.567 -12.130 -5.926 1.00 92.25 132 PHE A O 1
ATOM 1084 N N . GLU A 1 133 ? 14.664 -11.340 -3.820 1.00 93.75 133 GLU A N 1
ATOM 1085 C CA . GLU A 1 133 ? 13.485 -12.043 -3.326 1.00 93.75 133 GLU A CA 1
ATOM 1086 C C . GLU A 1 133 ? 12.276 -11.105 -3.403 1.00 93.75 133 GLU A C 1
ATOM 1088 O O . GLU A 1 133 ? 12.340 -9.946 -2.996 1.00 93.75 133 GLU A O 1
ATOM 1093 N N . THR A 1 134 ? 11.192 -11.577 -4.015 1.00 94.88 134 THR A N 1
ATOM 1094 C CA . THR A 1 134 ? 10.091 -10.719 -4.459 1.00 94.88 134 THR A CA 1
ATOM 1095 C C . THR A 1 134 ? 8.731 -11.359 -4.223 1.00 94.88 134 THR A C 1
ATOM 1097 O O . THR A 1 134 ? 8.594 -12.584 -4.187 1.00 94.88 134 THR A O 1
ATOM 1100 N N . TYR A 1 135 ? 7.703 -10.515 -4.179 1.00 95.00 135 TYR A N 1
ATOM 1101 C CA . TYR A 1 135 ? 6.370 -10.907 -4.617 1.00 95.00 135 TYR A CA 1
ATOM 1102 C C . TYR A 1 135 ? 6.275 -10.829 -6.136 1.00 95.00 135 TYR A C 1
ATOM 1104 O O . TYR A 1 135 ? 6.597 -9.797 -6.726 1.00 95.00 135 TYR A O 1
ATOM 1112 N N . GLU A 1 136 ? 5.732 -11.863 -6.768 1.00 96.38 136 GLU A N 1
ATOM 1113 C CA . GLU A 1 136 ? 5.268 -11.789 -8.150 1.00 96.38 136 GLU A CA 1
ATOM 1114 C C . GLU A 1 136 ? 3.772 -11.456 -8.166 1.00 96.38 136 GLU A C 1
ATOM 1116 O O . GLU A 1 136 ? 2.923 -12.270 -7.795 1.00 96.38 136 GLU A O 1
ATOM 1121 N N . TRP A 1 137 ? 3.430 -10.263 -8.653 1.00 95.06 137 TRP A N 1
ATOM 1122 C CA . TRP A 1 137 ? 2.058 -9.905 -8.992 1.00 95.06 137 TRP A CA 1
ATOM 1123 C C . TRP A 1 137 ? 1.785 -10.211 -10.466 1.00 95.06 137 TRP A C 1
ATOM 1125 O O . TRP A 1 137 ? 2.272 -9.526 -11.365 1.00 95.06 137 TRP A O 1
ATOM 1135 N N . LYS A 1 138 ? 0.938 -11.206 -10.730 1.00 95.19 138 LYS A N 1
ATOM 1136 C CA . LYS A 1 138 ? 0.611 -11.695 -12.069 1.00 95.19 138 LYS A CA 1
ATOM 1137 C C . LYS A 1 138 ? -0.835 -11.422 -12.467 1.00 95.19 138 LYS A C 1
ATOM 1139 O O . LYS A 1 138 ? -1.778 -11.540 -11.684 1.00 95.19 138 LYS A O 1
ATOM 1144 N N . ASN A 1 139 ? -1.032 -11.107 -13.740 1.00 92.75 139 ASN A N 1
ATOM 1145 C CA . ASN A 1 139 ? -2.340 -11.107 -14.388 1.00 92.75 139 ASN A CA 1
ATOM 1146 C C . ASN A 1 139 ? -2.229 -11.688 -15.809 1.00 92.75 139 ASN A C 1
ATOM 1148 O O . ASN A 1 139 ? -1.146 -12.052 -16.259 1.00 92.75 139 ASN A O 1
ATOM 1152 N N . LYS A 1 140 ? -3.346 -11.748 -16.546 1.00 91.12 140 LYS A N 1
ATOM 1153 C CA . LYS A 1 140 ? -3.386 -12.307 -17.914 1.00 91.12 140 LYS A CA 1
ATOM 1154 C C . LYS A 1 140 ? -2.410 -11.649 -18.906 1.00 91.12 140 LYS A C 1
ATOM 1156 O O . LYS A 1 140 ? -2.122 -12.241 -19.936 1.00 91.12 140 LYS A O 1
ATOM 1161 N N . ARG A 1 141 ? -1.954 -10.416 -18.655 1.00 91.94 141 ARG A N 1
ATOM 1162 C CA . ARG A 1 141 ? -1.080 -9.659 -19.567 1.00 91.94 141 ARG A CA 1
ATOM 1163 C C . ARG A 1 141 ? 0.408 -9.826 -19.265 1.00 91.94 141 ARG A C 1
ATOM 1165 O O . ARG A 1 141 ? 1.193 -9.568 -20.174 1.00 91.94 141 ARG A O 1
ATOM 1172 N N . GLY A 1 142 ? 0.775 -10.189 -18.036 1.00 94.25 142 GLY A N 1
ATOM 1173 C CA . GLY A 1 142 ? 2.162 -10.270 -17.572 1.00 94.25 142 GLY A CA 1
ATOM 1174 C C . GLY A 1 142 ? 2.284 -10.153 -16.050 1.00 94.25 142 GLY A C 1
ATOM 1175 O O . GLY A 1 142 ? 1.270 -10.168 -15.340 1.00 94.25 142 GLY A O 1
ATOM 1176 N N . SER A 1 143 ? 3.521 -10.031 -15.570 1.00 95.69 143 SER A N 1
ATOM 1177 C CA . SER A 1 143 ? 3.877 -9.973 -14.150 1.00 95.69 143 SER A CA 1
ATOM 1178 C C . SER A 1 143 ? 4.585 -8.671 -13.755 1.00 95.69 143 SER A C 1
ATOM 1180 O O . SER A 1 143 ? 5.081 -7.906 -14.586 1.00 95.69 143 SER A O 1
ATOM 1182 N N . GLN A 1 144 ? 4.593 -8.400 -12.458 1.00 95.56 144 GLN A N 1
ATOM 1183 C CA . GLN A 1 144 ? 5.403 -7.382 -11.798 1.00 95.56 144 GLN A CA 1
ATOM 1184 C C . GLN A 1 144 ? 6.122 -8.063 -10.645 1.00 95.56 144 GLN A C 1
ATOM 1186 O O . GLN A 1 144 ? 5.507 -8.889 -9.971 1.00 95.56 144 GLN A O 1
ATOM 1191 N N . HIS A 1 145 ? 7.380 -7.704 -10.409 1.00 96.06 145 HIS A N 1
ATOM 1192 C CA . HIS A 1 145 ? 8.102 -8.160 -9.226 1.00 96.06 145 HIS A CA 1
ATOM 1193 C C . HIS A 1 145 ? 8.268 -7.000 -8.255 1.00 96.06 145 HIS A C 1
ATOM 1195 O O . HIS A 1 145 ? 8.714 -5.911 -8.642 1.00 96.06 145 HIS A O 1
ATOM 1201 N N . LEU A 1 146 ? 7.852 -7.238 -7.013 1.00 94.69 146 LEU A N 1
ATOM 1202 C CA . LEU A 1 146 ? 7.844 -6.265 -5.931 1.00 94.69 146 LEU A CA 1
ATOM 1203 C C . LEU A 1 146 ? 8.804 -6.712 -4.831 1.00 94.69 146 LEU A C 1
ATOM 1205 O O . LEU A 1 146 ? 8.710 -7.852 -4.381 1.00 94.69 146 LEU A O 1
ATOM 1209 N N . ILE A 1 147 ? 9.678 -5.816 -4.386 1.00 93.06 147 ILE A N 1
ATOM 1210 C CA . ILE A 1 147 ? 10.502 -5.999 -3.189 1.00 93.06 147 ILE A CA 1
ATOM 1211 C C . ILE A 1 147 ? 9.937 -5.176 -2.041 1.00 93.06 147 ILE A C 1
ATOM 1213 O O . ILE A 1 147 ? 9.111 -4.282 -2.244 1.00 93.06 147 ILE A O 1
ATOM 1217 N N . CYS A 1 148 ? 10.423 -5.449 -0.842 1.00 90.25 148 CYS A N 1
ATOM 1218 C CA . CYS A 1 148 ? 10.127 -4.620 0.308 1.00 90.25 148 CYS A CA 1
ATOM 1219 C C . CYS A 1 148 ? 11.021 -3.395 0.364 1.00 90.25 148 CYS A C 1
ATOM 1221 O O . CYS A 1 148 ? 12.177 -3.406 -0.051 1.00 90.25 148 CYS A O 1
ATOM 1223 N N . HIS A 1 149 ? 10.439 -2.346 0.908 1.00 87.94 149 HIS A N 1
ATOM 1224 C CA . HIS A 1 149 ? 11.024 -1.049 1.141 1.00 87.94 149 HIS A CA 1
ATOM 1225 C C . HIS A 1 149 ? 10.605 -0.625 2.552 1.00 87.94 149 HIS A C 1
ATOM 1227 O O . HIS A 1 149 ? 9.517 -0.983 2.998 1.00 87.94 149 HIS A O 1
ATOM 1233 N N . GLU A 1 150 ? 11.420 0.160 3.258 1.00 83.94 150 GLU A N 1
ATOM 1234 C CA . GLU A 1 150 ? 11.137 0.589 4.642 1.00 83.94 150 GLU A CA 1
ATOM 1235 C C . GLU A 1 150 ? 9.721 1.174 4.805 1.00 83.94 150 GLU A C 1
ATOM 1237 O O . GLU A 1 150 ? 9.015 0.920 5.782 1.00 83.94 150 GLU A O 1
ATOM 1242 N N . LYS A 1 151 ? 9.298 1.899 3.770 1.00 85.94 151 LYS A N 1
ATOM 1243 C CA . LYS A 1 151 ? 7.967 2.470 3.604 1.00 85.94 151 LYS A CA 1
ATOM 1244 C C . LYS A 1 151 ? 7.228 1.865 2.411 1.00 85.94 151 LYS A C 1
ATOM 1246 O O . LYS A 1 151 ? 6.750 2.620 1.581 1.00 85.94 151 LYS A O 1
ATOM 1251 N N . GLY A 1 152 ? 7.207 0.555 2.178 1.00 90.81 152 GLY A N 1
ATOM 1252 C CA . GLY A 1 152 ? 6.294 0.012 1.162 1.00 90.81 152 GLY A CA 1
ATOM 1253 C C . GLY A 1 152 ? 6.692 -1.270 0.464 1.00 90.81 152 GLY A C 1
ATOM 1254 O O . GLY A 1 152 ? 7.679 -1.916 0.790 1.00 90.81 152 GLY A O 1
ATOM 1255 N N . LEU A 1 153 ? 5.911 -1.613 -0.559 1.00 92.06 153 LEU A N 1
ATOM 1256 C CA . LEU A 1 153 ? 6.371 -2.495 -1.627 1.00 92.06 153 LEU A CA 1
ATOM 1257 C C . LEU A 1 153 ? 6.757 -1.649 -2.841 1.00 92.06 153 LEU A C 1
ATOM 1259 O O . LEU A 1 153 ? 5.986 -0.795 -3.298 1.00 92.06 153 LEU A O 1
ATOM 1263 N N . ALA A 1 154 ? 7.939 -1.925 -3.376 1.00 92.31 154 ALA A N 1
ATOM 1264 C CA . ALA A 1 154 ? 8.537 -1.208 -4.489 1.00 92.31 154 ALA A CA 1
ATOM 1265 C C . ALA A 1 154 ? 8.718 -2.130 -5.691 1.00 92.31 154 ALA A C 1
ATOM 1267 O O . ALA A 1 154 ? 8.991 -3.319 -5.540 1.00 92.31 154 ALA A O 1
ATOM 1268 N N . ARG A 1 155 ? 8.585 -1.603 -6.910 1.00 93.06 155 ARG A N 1
ATOM 1269 C CA . ARG A 1 155 ? 8.813 -2.395 -8.125 1.00 93.06 155 ARG A CA 1
ATOM 1270 C C . ARG A 1 155 ? 10.303 -2.498 -8.445 1.00 93.06 155 ARG A C 1
ATOM 1272 O O . ARG A 1 155 ? 11.010 -1.496 -8.466 1.00 93.06 155 ARG A O 1
ATOM 1279 N N . VAL A 1 156 ? 10.728 -3.706 -8.804 1.00 94.06 156 VAL A N 1
ATOM 1280 C CA . VAL A 1 156 ? 12.014 -3.981 -9.482 1.00 94.06 156 VAL A CA 1
ATOM 1281 C C . VAL A 1 156 ? 11.814 -4.521 -10.900 1.00 94.06 156 VAL A C 1
ATOM 1283 O O . VAL A 1 156 ? 12.755 -4.630 -11.680 1.00 94.06 156 VAL A O 1
ATOM 1286 N N . TYR A 1 157 ? 10.568 -4.850 -11.260 1.00 95.12 157 TYR A N 1
ATOM 1287 C CA . TYR A 1 157 ? 10.176 -5.227 -12.614 1.00 95.12 157 TYR A CA 1
ATOM 1288 C C . TYR A 1 157 ? 8.702 -4.951 -12.884 1.00 95.12 157 TYR A C 1
ATOM 1290 O O . TYR A 1 157 ? 7.837 -5.096 -12.015 1.00 95.12 157 TYR A O 1
ATOM 1298 N N . ASP A 1 158 ? 8.409 -4.619 -14.138 1.00 93.94 158 ASP A N 1
ATOM 1299 C CA . ASP A 1 158 ? 7.061 -4.474 -14.663 1.00 93.94 158 ASP A CA 1
ATOM 1300 C C . ASP A 1 158 ? 7.064 -4.832 -16.154 1.00 93.94 158 ASP A C 1
ATOM 1302 O O . ASP A 1 158 ? 7.694 -4.137 -16.955 1.00 93.94 158 ASP A O 1
ATOM 1306 N N . PHE A 1 159 ? 6.319 -5.868 -16.553 1.00 94.12 159 PHE A N 1
ATOM 1307 C CA . PHE A 1 159 ? 6.265 -6.333 -17.950 1.00 94.12 159 PHE A CA 1
ATOM 1308 C C . PHE A 1 159 ? 5.914 -5.225 -18.963 1.00 94.12 159 PHE A C 1
ATOM 1310 O O . PHE A 1 159 ? 6.185 -5.331 -20.160 1.00 94.12 159 PHE A O 1
ATOM 1317 N N . ARG A 1 160 ? 5.253 -4.152 -18.511 1.00 92.56 160 ARG A N 1
ATOM 1318 C CA . ARG A 1 160 ? 4.894 -3.005 -19.358 1.00 92.56 160 ARG A CA 1
ATOM 1319 C C . ARG A 1 160 ? 6.109 -2.156 -19.720 1.00 92.56 160 ARG A C 1
ATOM 1321 O O . ARG A 1 160 ? 6.144 -1.622 -20.822 1.00 92.56 160 ARG A O 1
ATOM 1328 N N . PHE A 1 161 ? 7.072 -2.043 -18.809 1.00 91.38 161 PHE A N 1
ATOM 1329 C CA . PHE A 1 161 ? 8.327 -1.329 -19.035 1.00 91.38 161 PHE A CA 1
ATOM 1330 C C . PHE A 1 161 ? 9.248 -2.148 -19.931 1.00 91.38 161 PHE A C 1
ATOM 1332 O O . PHE A 1 161 ? 9.835 -1.591 -20.847 1.00 91.38 161 PHE A O 1
ATOM 1339 N N . GLU A 1 162 ? 9.283 -3.471 -19.759 1.00 91.06 162 GLU A N 1
ATOM 1340 C CA . GLU A 1 162 ? 9.968 -4.377 -20.689 1.00 91.06 162 GLU A CA 1
ATOM 1341 C C . GLU A 1 162 ? 9.492 -4.206 -22.127 1.00 91.06 162 GLU A C 1
ATOM 1343 O O . GLU A 1 162 ? 10.299 -3.944 -23.015 1.00 91.06 162 GLU A O 1
ATOM 1348 N N . ARG A 1 163 ? 8.176 -4.250 -22.356 1.00 90.75 163 ARG A N 1
ATOM 1349 C CA . ARG A 1 163 ? 7.604 -4.032 -23.695 1.00 90.75 163 ARG A CA 1
ATOM 1350 C C . ARG A 1 163 ? 7.911 -2.655 -24.278 1.00 90.75 163 ARG A C 1
ATOM 1352 O O . ARG A 1 163 ? 7.859 -2.499 -25.491 1.00 90.75 163 ARG A O 1
ATOM 1359 N N . ALA A 1 164 ? 8.178 -1.671 -23.426 1.00 89.88 164 ALA A N 1
ATOM 1360 C CA . ALA A 1 164 ? 8.558 -0.325 -23.832 1.00 89.88 164 ALA A CA 1
ATOM 1361 C C . ALA A 1 164 ? 10.082 -0.140 -23.963 1.00 89.88 164 ALA A C 1
ATOM 1363 O O . ALA A 1 164 ? 10.511 0.944 -24.343 1.00 89.88 164 ALA A O 1
ATOM 1364 N N . GLY A 1 165 ? 10.894 -1.156 -23.642 1.00 90.12 165 GLY A N 1
ATOM 1365 C CA . GLY A 1 165 ? 12.356 -1.057 -23.634 1.00 90.12 165 GLY A CA 1
ATOM 1366 C C . GLY A 1 165 ? 12.933 -0.248 -22.465 1.00 90.12 165 GLY A C 1
ATOM 1367 O O . GLY A 1 165 ? 14.039 0.255 -22.585 1.00 90.12 165 GLY A O 1
ATOM 1368 N N . LEU A 1 166 ? 12.202 -0.122 -21.351 1.00 90.38 166 LEU A N 1
ATOM 1369 C CA . LEU A 1 166 ? 12.501 0.768 -20.215 1.00 90.38 166 LEU A CA 1
ATOM 1370 C C . LEU A 1 166 ? 12.808 0.006 -18.910 1.00 90.38 166 LEU A C 1
ATOM 1372 O O . LEU A 1 166 ? 12.420 0.442 -17.825 1.00 90.38 166 LEU A O 1
ATOM 1376 N N . LEU A 1 167 ? 13.430 -1.174 -18.985 1.00 89.00 167 LEU A N 1
ATOM 1377 C CA . LEU A 1 167 ? 13.751 -1.969 -17.783 1.00 89.00 167 LEU A CA 1
ATOM 1378 C C . LEU A 1 167 ? 14.851 -1.363 -16.903 1.00 89.00 167 LEU A C 1
ATOM 1380 O O . LEU A 1 167 ? 14.979 -1.749 -15.747 1.00 89.00 167 LEU A O 1
ATOM 1384 N N . ASP A 1 168 ? 15.609 -0.416 -17.438 1.00 87.00 168 ASP A N 1
ATOM 1385 C CA . ASP A 1 168 ? 16.608 0.406 -16.753 1.00 87.00 168 ASP A CA 1
ATOM 1386 C C . ASP A 1 168 ? 16.013 1.692 -16.147 1.00 87.00 168 ASP A C 1
ATOM 1388 O O . ASP A 1 168 ? 16.738 2.539 -15.627 1.00 87.00 168 ASP A O 1
ATOM 1392 N N . SER A 1 169 ? 14.686 1.861 -16.205 1.00 87.25 169 SER A N 1
ATOM 1393 C CA . SER A 1 169 ? 14.021 3.046 -15.674 1.00 87.25 169 SER A CA 1
ATOM 1394 C C . SER A 1 169 ? 14.330 3.241 -14.181 1.00 87.25 169 SER A C 1
ATOM 1396 O O . SER A 1 169 ? 14.185 2.295 -13.402 1.00 87.25 169 SER A O 1
ATOM 1398 N N . PRO A 1 170 ? 14.638 4.475 -13.728 1.00 84.25 170 PRO A N 1
ATOM 1399 C CA . PRO A 1 170 ? 14.994 4.760 -12.333 1.00 84.25 170 PRO A CA 1
ATOM 1400 C C . PRO A 1 170 ? 13.843 4.560 -11.334 1.00 84.25 170 PRO A C 1
ATOM 1402 O O . PRO A 1 170 ? 14.025 4.774 -10.139 1.00 84.25 170 PRO A O 1
ATOM 1405 N N . VAL A 1 171 ? 12.652 4.182 -11.808 1.00 86.06 171 VAL A N 1
ATOM 1406 C CA . VAL A 1 171 ? 11.502 3.814 -10.967 1.00 86.06 171 VAL A CA 1
ATOM 1407 C C . VAL A 1 171 ? 11.394 2.302 -10.733 1.00 86.06 171 VAL A C 1
ATOM 1409 O O . VAL A 1 171 ? 10.551 1.872 -9.953 1.00 86.06 171 VAL A O 1
ATO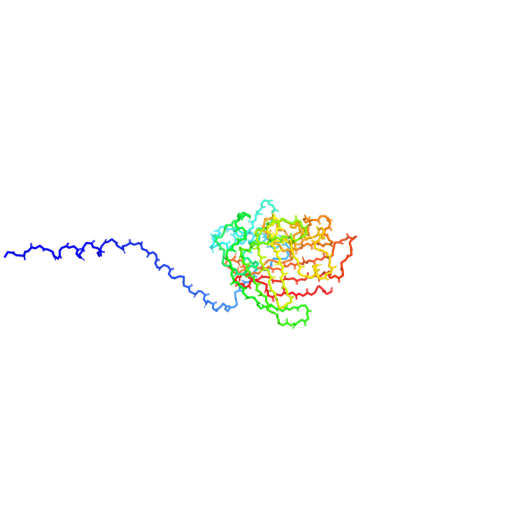M 1412 N N . LEU A 1 172 ? 12.212 1.488 -11.414 1.00 88.88 172 LEU A N 1
ATOM 1413 C CA . LEU A 1 172 ? 12.292 0.027 -11.259 1.00 88.88 172 LEU A CA 1
ATOM 1414 C C . LEU A 1 172 ? 13.538 -0.393 -10.465 1.00 88.88 172 LEU A C 1
ATOM 1416 O O . LEU A 1 172 ? 14.176 -1.396 -10.766 1.00 88.88 172 LEU A O 1
ATOM 1420 N N . ASN A 1 173 ? 13.894 0.399 -9.461 1.00 88.44 173 ASN A N 1
ATOM 1421 C CA . ASN A 1 173 ? 15.086 0.220 -8.634 1.00 88.44 173 ASN A CA 1
ATOM 1422 C C . ASN A 1 173 ? 14.752 -0.203 -7.194 1.00 88.44 173 ASN A C 1
ATOM 1424 O O . ASN A 1 173 ? 15.628 -0.185 -6.336 1.00 88.44 173 ASN A O 1
ATOM 1428 N N . GLY A 1 174 ? 13.485 -0.513 -6.901 1.00 89.81 174 GLY A N 1
ATOM 1429 C CA . GLY A 1 174 ? 13.081 -0.920 -5.561 1.00 89.81 174 GLY A CA 1
ATOM 1430 C C . GLY A 1 174 ? 12.994 0.206 -4.523 1.00 89.81 174 GLY A C 1
ATOM 1431 O O . GLY A 1 174 ? 12.809 -0.089 -3.347 1.00 89.81 174 GLY A O 1
ATOM 1432 N N . THR A 1 175 ? 13.080 1.482 -4.922 1.00 89.38 175 THR A N 1
ATOM 1433 C CA . THR A 1 175 ? 13.028 2.609 -3.968 1.00 89.38 175 THR A CA 1
ATOM 1434 C C . THR A 1 175 ? 11.706 3.385 -3.973 1.00 89.38 175 THR A C 1
ATOM 1436 O O . THR A 1 175 ? 11.492 4.255 -3.137 1.00 89.38 175 THR A O 1
ATOM 1439 N N . GLU A 1 176 ? 10.783 3.109 -4.902 1.00 88.12 176 GLU A N 1
ATOM 1440 C CA . GLU A 1 176 ? 9.464 3.763 -4.903 1.00 88.12 176 GLU A CA 1
ATOM 1441 C C . GLU A 1 176 ? 8.503 3.160 -3.863 1.00 88.12 176 GLU A C 1
ATOM 1443 O O . GLU A 1 176 ? 8.302 1.952 -3.818 1.00 88.12 176 GLU A O 1
ATOM 1448 N N . CYS A 1 177 ? 7.788 3.990 -3.102 1.00 87.19 177 CYS A N 1
ATOM 1449 C CA . CYS A 1 177 ? 6.717 3.522 -2.215 1.00 87.19 177 CYS A CA 1
ATOM 1450 C C . CYS A 1 177 ? 5.344 3.572 -2.881 1.00 87.19 177 CYS A C 1
ATOM 1452 O O . CYS A 1 177 ? 4.441 4.274 -2.439 1.00 87.19 177 CYS A O 1
ATOM 1454 N N . LYS A 1 178 ? 5.163 2.822 -3.971 1.00 88.94 178 LYS A N 1
ATOM 1455 C CA . LYS A 1 178 ? 3.879 2.765 -4.692 1.00 88.94 178 LYS A CA 1
ATOM 1456 C C . LYS A 1 178 ? 2.756 2.117 -3.871 1.00 88.94 178 LYS A C 1
ATOM 1458 O O . LYS A 1 178 ? 1.587 2.465 -4.040 1.00 88.94 178 LYS A O 1
ATOM 1463 N N . PHE A 1 179 ? 3.100 1.123 -3.057 1.00 93.31 179 PHE A N 1
ATOM 1464 C CA . PHE A 1 179 ? 2.153 0.368 -2.242 1.00 93.31 179 PHE A CA 1
ATOM 1465 C C . PHE A 1 179 ? 2.486 0.591 -0.766 1.00 93.31 179 PHE A C 1
ATOM 1467 O O . PHE A 1 179 ? 3.568 0.173 -0.340 1.00 93.31 179 PHE A O 1
ATOM 1474 N N . PRO A 1 180 ? 1.618 1.261 0.006 1.00 95.69 180 PRO A N 1
ATOM 1475 C CA . PRO A 1 180 ? 1.949 1.649 1.367 1.00 95.69 180 PRO A CA 1
ATOM 1476 C C . PRO A 1 180 ? 2.105 0.459 2.325 1.00 95.69 180 PRO A C 1
ATOM 1478 O O . PRO A 1 180 ? 1.171 -0.263 2.617 1.00 95.69 180 PRO A O 1
ATOM 1481 N N . ALA A 1 181 ? 3.295 0.224 2.852 1.00 95.25 181 ALA A N 1
ATOM 1482 C CA . ALA A 1 181 ? 3.589 -0.878 3.771 1.00 95.25 181 ALA A CA 1
ATOM 1483 C C . ALA A 1 181 ? 4.703 -0.455 4.729 1.00 95.25 181 ALA A C 1
ATOM 1485 O O . ALA A 1 181 ? 5.389 0.534 4.465 1.00 95.25 181 ALA A O 1
ATOM 1486 N N . GLY A 1 182 ? 4.899 -1.185 5.821 1.00 94.31 182 GLY A N 1
ATOM 1487 C CA . GLY A 1 182 ? 5.902 -0.812 6.817 1.00 94.31 182 GLY A CA 1
ATOM 1488 C C . GLY A 1 182 ? 5.450 0.367 7.680 1.00 94.31 182 GLY A C 1
ATOM 1489 O O . GLY A 1 182 ? 4.255 0.643 7.785 1.00 94.31 182 GLY A O 1
ATOM 1490 N N . PHE A 1 183 ? 6.398 1.027 8.342 1.00 93.38 183 PHE A N 1
ATOM 1491 C CA . PHE A 1 183 ? 6.131 2.041 9.368 1.00 93.38 183 PHE A CA 1
ATOM 1492 C C . PHE A 1 183 ? 5.943 3.457 8.805 1.00 93.38 183 PHE A C 1
ATOM 1494 O O . PHE A 1 183 ? 6.425 3.794 7.727 1.00 93.38 183 PHE A O 1
ATOM 1501 N N . GLY A 1 184 ? 5.302 4.316 9.604 1.00 94.19 184 GLY A N 1
ATOM 1502 C CA . GLY A 1 184 ? 5.343 5.771 9.431 1.00 94.19 184 GLY A CA 1
ATOM 1503 C C . GLY A 1 184 ? 4.265 6.367 8.527 1.00 94.19 184 GLY A C 1
ATOM 1504 O O . GLY A 1 184 ? 4.312 7.563 8.248 1.00 94.19 184 GLY A O 1
ATOM 1505 N N . T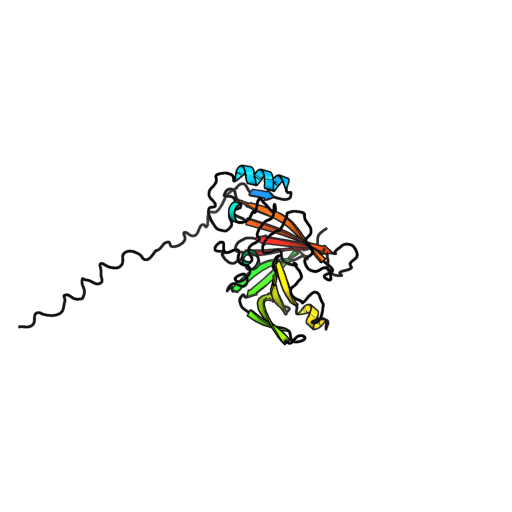RP A 1 185 ? 3.277 5.583 8.093 1.00 96.88 185 TRP A N 1
ATOM 1506 C CA . TRP A 1 185 ? 2.217 6.078 7.216 1.00 96.88 185 TRP A CA 1
ATOM 1507 C C . TRP A 1 185 ? 1.218 6.942 7.973 1.00 96.88 185 TRP A C 1
ATOM 1509 O O . TRP A 1 185 ? 0.541 6.463 8.879 1.00 96.88 185 TRP A O 1
ATOM 1519 N N . ARG A 1 186 ? 1.091 8.211 7.585 1.00 97.25 186 ARG A N 1
ATOM 1520 C CA . ARG A 1 186 ? 0.135 9.155 8.178 1.00 97.25 186 ARG A CA 1
ATOM 1521 C C . ARG A 1 186 ? -1.013 9.421 7.215 1.00 97.25 186 ARG A C 1
ATOM 1523 O O . ARG A 1 186 ? -0.800 9.550 6.011 1.00 97.25 186 ARG A O 1
ATOM 1530 N N . ILE A 1 187 ? -2.229 9.510 7.748 1.00 97.75 187 ILE A N 1
ATOM 1531 C CA . ILE A 1 187 ? -3.413 9.780 6.929 1.00 97.75 187 ILE A CA 1
ATOM 1532 C C . ILE A 1 187 ? -3.330 11.210 6.383 1.00 97.75 187 ILE A C 1
ATOM 1534 O O . ILE A 1 187 ? -3.040 12.150 7.121 1.00 97.75 187 ILE A O 1
ATOM 1538 N N . GLY A 1 188 ? -3.550 11.362 5.078 1.00 96.94 188 GLY A N 1
ATOM 1539 C CA . GLY A 1 188 ? -3.537 12.648 4.381 1.00 96.94 188 GLY A CA 1
ATOM 1540 C C . GLY A 1 188 ? -2.145 13.227 4.111 1.00 96.94 188 GLY A C 1
ATOM 1541 O O . GLY A 1 188 ? -2.054 14.298 3.516 1.00 96.94 188 GLY A O 1
ATOM 1542 N N . VAL A 1 189 ? -1.062 12.542 4.498 1.00 96.06 189 VAL A N 1
ATOM 1543 C CA . VAL A 1 189 ? 0.313 12.994 4.237 1.00 96.06 189 VAL A CA 1
ATOM 1544 C C . VAL A 1 189 ? 0.867 12.289 2.995 1.00 96.06 189 VAL A C 1
ATOM 1546 O O . VAL A 1 189 ? 0.962 11.060 3.000 1.00 96.06 189 VAL A O 1
ATOM 1549 N N . PRO A 1 190 ? 1.244 13.028 1.933 1.00 94.88 190 PRO A N 1
ATOM 1550 C CA . PRO A 1 190 ? 1.914 12.439 0.782 1.00 94.88 190 PRO A CA 1
ATOM 1551 C C . PRO A 1 190 ? 3.324 11.967 1.137 1.00 94.88 190 PRO A C 1
ATOM 1553 O O . PRO A 1 190 ? 4.123 12.727 1.683 1.00 94.88 190 PRO A O 1
ATOM 1556 N N . GLU A 1 191 ? 3.637 10.725 0.782 1.00 92.38 191 GLU A N 1
ATOM 1557 C CA . GLU A 1 191 ? 4.960 10.133 0.949 1.00 92.38 191 GLU A CA 1
ATOM 1558 C C . GLU A 1 191 ? 5.669 10.014 -0.405 1.00 92.38 191 GLU A C 1
ATOM 1560 O O . GLU A 1 191 ? 5.136 9.476 -1.387 1.00 92.38 191 GLU A O 1
ATOM 1565 N N . ASP A 1 192 ? 6.906 10.506 -0.428 1.00 88.62 192 ASP A N 1
ATOM 1566 C CA . ASP A 1 192 ? 7.830 10.411 -1.547 1.00 88.62 192 ASP A CA 1
ATOM 1567 C C . ASP A 1 192 ? 9.107 9.678 -1.123 1.00 88.62 192 ASP A C 1
ATOM 1569 O O . ASP A 1 192 ? 10.016 10.260 -0.535 1.00 88.62 192 ASP A O 1
ATOM 1573 N N . CYS A 1 193 ? 9.184 8.393 -1.460 1.00 86.56 193 CYS A N 1
ATOM 1574 C CA . CYS A 1 193 ? 10.340 7.561 -1.130 1.00 86.56 193 CYS A CA 1
ATOM 1575 C C . CYS A 1 193 ? 11.396 7.508 -2.242 1.00 86.56 193 CYS A C 1
ATOM 1577 O O . CYS A 1 193 ? 12.510 7.040 -2.023 1.00 86.56 193 CYS A O 1
ATOM 1579 N N . ASN A 1 194 ? 11.071 8.012 -3.435 1.00 89.44 194 ASN A N 1
ATOM 1580 C CA . ASN A 1 194 ? 12.015 8.114 -4.539 1.00 89.44 194 ASN A CA 1
ATOM 1581 C C . ASN A 1 194 ? 11.838 9.477 -5.217 1.00 89.44 194 ASN A C 1
ATOM 1583 O O . ASN A 1 194 ? 10.932 9.619 -6.047 1.00 89.44 194 ASN A O 1
ATOM 1587 N N . PRO A 1 195 ? 12.742 10.442 -4.967 1.00 87.56 195 PRO A N 1
ATOM 1588 C CA . PRO A 1 195 ? 12.671 11.779 -5.555 1.00 87.56 195 PRO A CA 1
ATOM 1589 C C . PRO A 1 195 ? 12.627 11.789 -7.089 1.00 87.56 195 PRO A C 1
ATOM 1591 O O . PRO A 1 195 ? 12.122 12.732 -7.688 1.00 87.56 195 PRO A O 1
ATOM 1594 N N . LYS A 1 196 ? 13.136 10.734 -7.743 1.00 87.81 196 LYS A N 1
ATOM 1595 C CA . LYS A 1 196 ? 13.120 10.584 -9.206 1.00 87.81 196 LYS A CA 1
ATOM 1596 C C . LYS A 1 196 ? 11.838 9.939 -9.735 1.00 87.81 196 LYS A C 1
ATOM 1598 O O . LYS A 1 196 ? 11.587 9.991 -10.938 1.00 87.81 196 LYS A O 1
ATOM 1603 N N . ALA A 1 197 ? 11.038 9.305 -8.880 1.00 88.06 197 ALA A N 1
ATOM 1604 C CA . ALA A 1 197 ? 9.750 8.763 -9.287 1.00 88.06 197 ALA A CA 1
ATOM 1605 C C . ALA A 1 197 ? 8.757 9.914 -9.515 1.00 88.06 197 ALA A C 1
ATOM 1607 O O . ALA A 1 197 ? 8.672 10.811 -8.684 1.00 88.06 197 ALA A O 1
ATOM 1608 N N . PRO A 1 198 ? 7.951 9.906 -10.587 1.00 89.75 198 PRO A N 1
ATOM 1609 C CA . PRO A 1 198 ? 7.060 11.025 -10.906 1.00 89.75 198 PRO A CA 1
ATOM 1610 C C . PRO A 1 198 ? 5.779 11.057 -10.060 1.00 89.75 198 PRO A C 1
ATOM 1612 O O . PRO A 1 198 ? 4.864 11.825 -10.348 1.00 89.75 198 PRO A O 1
ATOM 1615 N N . LYS A 1 199 ? 5.661 10.172 -9.066 1.00 91.88 199 LYS A N 1
ATOM 1616 C CA . LYS A 1 199 ? 4.425 9.932 -8.326 1.00 91.88 199 LYS A CA 1
ATOM 1617 C C . LYS A 1 199 ? 4.658 9.707 -6.846 1.00 91.88 199 LYS A C 1
ATOM 1619 O O . LYS A 1 199 ? 5.677 9.132 -6.470 1.00 91.88 199 LYS A O 1
ATOM 1624 N N . GLN A 1 200 ? 3.680 10.106 -6.052 1.00 93.69 200 GLN A N 1
ATOM 1625 C CA . GLN A 1 200 ? 3.666 9.984 -4.598 1.00 93.69 200 GLN A CA 1
ATOM 1626 C C . GLN A 1 200 ? 2.446 9.189 -4.137 1.00 93.69 200 GLN A C 1
ATOM 1628 O O . GLN A 1 200 ? 1.460 9.062 -4.871 1.00 93.69 200 GLN A O 1
ATOM 1633 N N . THR A 1 201 ? 2.530 8.657 -2.925 1.00 95.50 201 THR A N 1
ATOM 1634 C CA . THR A 1 201 ? 1.492 7.814 -2.331 1.00 95.50 201 THR A CA 1
ATOM 1635 C C . THR A 1 201 ? 0.933 8.487 -1.092 1.00 95.50 201 THR A C 1
ATOM 1637 O O . THR A 1 201 ? 1.701 8.924 -0.242 1.00 95.50 201 THR A O 1
ATOM 1640 N N . THR A 1 202 ? -0.390 8.514 -0.951 1.00 96.75 202 THR A N 1
ATOM 1641 C CA . THR A 1 202 ? -1.048 9.089 0.231 1.00 96.75 202 THR A CA 1
ATOM 1642 C C . THR A 1 202 ? -2.038 8.089 0.800 1.00 96.75 202 THR A C 1
ATOM 1644 O O . THR A 1 202 ? -2.958 7.668 0.101 1.00 96.75 202 THR A O 1
ATOM 1647 N N . LEU A 1 203 ? -1.884 7.726 2.073 1.00 97.88 203 LEU A N 1
ATOM 1648 C CA . LEU A 1 203 ? -2.905 6.976 2.804 1.00 97.88 203 LEU A CA 1
ATOM 1649 C C . LEU A 1 203 ? -4.099 7.905 3.050 1.00 97.88 203 LEU A C 1
ATOM 1651 O O . LEU A 1 203 ? -3.952 8.919 3.724 1.00 97.88 203 LEU A O 1
ATOM 1655 N N . THR A 1 204 ? -5.269 7.595 2.496 1.00 98.06 204 THR A N 1
ATOM 1656 C CA . THR A 1 204 ? -6.438 8.493 2.561 1.00 98.06 204 THR A CA 1
ATOM 1657 C C . THR A 1 204 ? -7.489 8.037 3.553 1.00 98.06 204 THR A C 1
ATOM 1659 O O . THR A 1 204 ? -8.246 8.863 4.044 1.00 98.06 204 THR A O 1
ATOM 1662 N N . LYS A 1 205 ? -7.575 6.730 3.821 1.00 98.50 205 LYS A N 1
ATOM 1663 C CA . LYS A 1 205 ? -8.540 6.184 4.776 1.00 98.50 205 LYS A CA 1
ATOM 1664 C C . LYS A 1 205 ? -8.010 4.924 5.439 1.00 98.50 205 LYS A C 1
ATOM 1666 O O . LYS A 1 205 ? -7.432 4.071 4.761 1.00 98.50 205 LYS A O 1
ATOM 1671 N N . VAL A 1 206 ? -8.280 4.774 6.729 1.00 98.56 206 VAL A N 1
ATOM 1672 C CA . VAL A 1 206 ? -8.110 3.517 7.466 1.00 98.56 206 VAL A CA 1
ATOM 1673 C C . VAL A 1 206 ? -9.426 3.192 8.159 1.00 98.56 206 VAL A C 1
ATOM 1675 O O . VAL A 1 206 ? -9.993 4.046 8.830 1.00 98.56 206 VAL A O 1
ATOM 1678 N N . THR A 1 207 ? -9.930 1.974 7.989 1.00 98.56 207 THR A N 1
ATOM 1679 C CA . THR A 1 207 ? -11.212 1.543 8.558 1.00 98.56 207 THR A CA 1
ATOM 1680 C C . THR A 1 207 ? -10.993 0.423 9.561 1.00 98.56 207 THR A C 1
ATOM 1682 O O . THR A 1 207 ? -10.407 -0.606 9.213 1.00 98.56 207 THR A O 1
ATOM 1685 N N . PHE A 1 208 ? -11.517 0.601 10.770 1.00 97.81 208 PHE A N 1
ATOM 1686 C CA . PHE A 1 208 ? -11.541 -0.408 11.828 1.00 97.81 208 PHE A CA 1
ATOM 1687 C C . PHE A 1 208 ? -12.976 -0.847 12.136 1.00 97.81 208 PHE A C 1
ATOM 1689 O O . PHE A 1 208 ? -13.914 -0.075 11.933 1.00 97.81 208 PHE A O 1
ATOM 1696 N N . ASP A 1 209 ? -13.150 -2.076 12.616 1.00 96.00 209 ASP A N 1
ATOM 1697 C CA . ASP A 1 209 ? -14.432 -2.543 13.152 1.00 96.00 209 ASP A CA 1
ATOM 1698 C C . ASP A 1 209 ? -14.643 -2.109 14.615 1.00 96.00 209 ASP A C 1
ATOM 1700 O O . ASP A 1 209 ? -13.785 -1.467 15.225 1.00 96.00 209 ASP A O 1
ATOM 1704 N N . GLU A 1 210 ? -15.794 -2.464 15.188 1.00 93.62 210 GLU A N 1
ATOM 1705 C CA . GLU A 1 210 ? -16.153 -2.177 16.587 1.00 93.62 210 GLU A CA 1
ATOM 1706 C C . GLU A 1 210 ? -15.184 -2.778 17.628 1.00 93.62 210 GLU A C 1
ATOM 1708 O O . GLU A 1 210 ? -15.103 -2.286 18.757 1.00 93.62 210 GLU A O 1
ATOM 1713 N N . ASP A 1 211 ? -14.406 -3.796 17.239 1.00 93.56 211 ASP A N 1
ATOM 1714 C CA . ASP A 1 211 ? -13.352 -4.413 18.053 1.00 93.56 211 ASP A CA 1
ATOM 1715 C C . ASP A 1 211 ? -11.968 -3.804 17.768 1.00 93.56 211 ASP A C 1
ATOM 1717 O O . ASP A 1 211 ? -10.948 -4.318 18.229 1.00 93.56 211 ASP A O 1
ATOM 1721 N N . PHE A 1 212 ? -11.924 -2.695 17.025 1.00 96.19 212 PHE A N 1
ATOM 1722 C CA . PHE A 1 212 ? -10.719 -1.989 16.594 1.00 96.19 212 PHE A CA 1
ATOM 1723 C C . PHE A 1 212 ? -9.777 -2.839 15.741 1.00 96.19 212 PHE A C 1
ATOM 1725 O O . PHE A 1 212 ? -8.580 -2.551 15.687 1.00 96.19 212 PHE A O 1
ATOM 1732 N N . ASN A 1 213 ? -10.271 -3.867 15.053 1.00 96.50 213 ASN A N 1
ATOM 1733 C CA . ASN A 1 213 ? -9.482 -4.623 14.086 1.00 96.50 213 ASN A CA 1
ATOM 1734 C C . ASN A 1 213 ? -9.517 -3.942 12.723 1.00 96.50 213 ASN A C 1
ATOM 1736 O O . ASN A 1 213 ? -10.565 -3.475 12.275 1.00 96.50 213 ASN A O 1
ATOM 1740 N N . LEU A 1 214 ? -8.362 -3.870 12.058 1.00 98.00 214 LEU A N 1
ATOM 1741 C CA . LEU A 1 214 ? -8.273 -3.312 10.715 1.00 98.00 214 LEU A CA 1
ATOM 1742 C C . LEU A 1 214 ? -9.165 -4.112 9.763 1.00 98.00 214 LEU A C 1
ATOM 1744 O O . LEU A 1 214 ? -9.045 -5.330 9.652 1.00 98.00 214 LEU A O 1
ATOM 1748 N N . VAL A 1 215 ? -10.017 -3.403 9.031 1.00 97.69 215 VAL A N 1
ATOM 1749 C CA . VAL A 1 215 ? -10.884 -3.974 7.996 1.00 97.69 215 VAL A CA 1
ATOM 1750 C C . VAL A 1 215 ? -10.336 -3.640 6.617 1.00 97.69 215 VAL A C 1
ATOM 1752 O O . VAL A 1 215 ? -10.222 -4.511 5.751 1.00 97.69 215 VAL A O 1
ATOM 1755 N N . LYS A 1 216 ? -10.013 -2.363 6.396 1.00 98.06 216 LYS A N 1
ATOM 1756 C CA . LYS A 1 216 ? -9.710 -1.824 5.070 1.00 98.06 216 LYS A CA 1
ATOM 1757 C C . LYS A 1 216 ? -8.774 -0.625 5.162 1.00 98.06 216 LYS A C 1
ATOM 1759 O O . LYS A 1 216 ? -8.855 0.149 6.112 1.00 98.06 216 LYS A O 1
ATOM 1764 N N . ILE A 1 217 ? -7.954 -0.433 4.135 1.00 98.56 217 ILE A N 1
ATOM 1765 C CA . ILE A 1 217 ? -7.313 0.857 3.858 1.00 98.56 217 ILE A CA 1
ATOM 1766 C C . ILE A 1 217 ? -7.690 1.348 2.466 1.00 98.56 217 ILE A C 1
ATOM 1768 O O . ILE A 1 217 ? -7.961 0.548 1.562 1.00 98.56 217 ILE A O 1
ATOM 1772 N N . ALA A 1 218 ? -7.615 2.660 2.286 1.00 98.38 218 ALA A N 1
ATOM 1773 C CA . ALA A 1 218 ? -7.604 3.293 0.983 1.00 98.38 218 ALA A CA 1
ATOM 1774 C C . ALA A 1 218 ? -6.409 4.232 0.848 1.00 98.38 218 ALA A C 1
ATOM 1776 O O . ALA A 1 218 ? -5.997 4.879 1.815 1.00 98.38 218 ALA A O 1
ATOM 1777 N N . TYR A 1 219 ? -5.861 4.311 -0.359 1.00 97.88 219 TYR A N 1
ATOM 1778 C CA . TYR A 1 219 ? -4.753 5.203 -0.665 1.00 97.88 219 TYR A CA 1
ATOM 1779 C C . TYR A 1 219 ? -4.799 5.662 -2.120 1.00 97.88 219 TYR A C 1
ATOM 1781 O O . TYR A 1 219 ? -5.410 5.019 -2.983 1.00 97.88 219 TYR A O 1
ATOM 1789 N N . THR A 1 220 ? -4.109 6.761 -2.396 1.00 97.00 220 THR A N 1
ATOM 1790 C CA . THR A 1 220 ? -3.923 7.290 -3.744 1.00 97.00 220 THR A CA 1
ATOM 1791 C C . THR A 1 220 ? -2.483 7.147 -4.203 1.00 97.00 220 THR A C 1
ATOM 1793 O O . THR A 1 220 ? -1.557 7.068 -3.397 1.00 97.00 220 THR A O 1
ATOM 1796 N N . TYR A 1 221 ? -2.302 7.102 -5.521 1.00 94.44 221 TYR A N 1
ATOM 1797 C CA . TYR A 1 221 ? -0.998 7.144 -6.173 1.00 94.44 221 TYR A CA 1
ATOM 1798 C C . TYR A 1 221 ? -1.054 8.163 -7.312 1.00 94.44 221 TYR A C 1
ATOM 1800 O O . TYR A 1 221 ? -1.469 7.847 -8.436 1.00 94.44 221 TYR A O 1
ATOM 1808 N N . THR A 1 222 ? -0.694 9.402 -6.987 1.00 94.31 222 THR A N 1
ATOM 1809 C CA . THR A 1 222 ? -0.932 10.591 -7.816 1.00 94.31 222 THR A CA 1
ATOM 1810 C C . THR A 1 222 ? 0.355 11.117 -8.424 1.00 94.31 222 THR A C 1
ATOM 1812 O O . THR A 1 222 ? 1.454 10.777 -7.978 1.00 94.31 222 THR A O 1
ATOM 1815 N N . GLU A 1 223 ? 0.224 11.946 -9.456 1.00 93.12 223 GLU A N 1
ATOM 1816 C CA . GLU A 1 223 ? 1.355 12.717 -9.977 1.00 93.12 223 GLU A CA 1
ATOM 1817 C C . GLU A 1 223 ? 1.931 13.633 -8.889 1.00 93.12 223 GLU A C 1
ATOM 1819 O O . GLU A 1 223 ? 1.200 14.165 -8.048 1.00 93.12 223 GLU A O 1
ATOM 1824 N N . LYS A 1 224 ? 3.257 13.778 -8.877 1.00 91.12 224 LYS A N 1
ATOM 1825 C CA . LYS A 1 224 ? 3.930 14.764 -8.032 1.00 91.12 224 LYS A CA 1
ATOM 1826 C C . LYS A 1 224 ? 3.886 16.147 -8.678 1.00 91.12 224 LYS A C 1
ATOM 1828 O O . LYS A 1 224 ? 4.071 16.242 -9.893 1.00 91.12 224 LYS A O 1
ATOM 1833 N N . PRO A 1 225 ? 3.781 17.224 -7.884 1.00 87.94 225 PRO A N 1
ATOM 1834 C CA . PRO A 1 225 ? 3.955 18.578 -8.393 1.00 87.94 225 PRO A CA 1
ATOM 1835 C C . PRO A 1 225 ? 5.267 18.727 -9.182 1.00 87.94 225 PRO A C 1
ATOM 1837 O O . PRO A 1 225 ? 6.330 18.332 -8.707 1.00 87.94 225 PRO A O 1
ATOM 1840 N N . GLY A 1 226 ? 5.189 19.285 -10.393 1.00 86.19 226 GLY A N 1
ATOM 1841 C CA . GLY A 1 226 ? 6.352 19.512 -11.262 1.00 86.19 226 GLY A CA 1
ATOM 1842 C C . GLY A 1 226 ? 6.809 18.304 -12.091 1.00 86.19 226 GLY A C 1
ATOM 1843 O O . GLY A 1 226 ? 7.760 18.432 -12.860 1.00 86.19 226 GLY A O 1
ATOM 1844 N N . PHE A 1 227 ? 6.141 17.154 -11.981 1.00 86.75 227 PHE A N 1
ATOM 1845 C CA . PHE A 1 227 ? 6.364 15.993 -12.846 1.00 86.75 227 PHE A CA 1
ATOM 1846 C C . PHE A 1 227 ? 5.242 15.854 -13.880 1.00 86.75 227 PHE A C 1
ATOM 1848 O O . PHE A 1 227 ? 4.234 16.539 -13.804 1.00 86.75 227 PHE A O 1
ATOM 1855 N N . SER A 1 228 ? 5.426 14.967 -14.862 1.00 82.38 228 SER A N 1
ATOM 1856 C CA . SER A 1 228 ? 4.363 14.561 -15.785 1.00 82.38 228 SER A CA 1
ATOM 1857 C C . SER A 1 228 ? 4.357 13.042 -15.947 1.00 82.38 228 SER A C 1
ATOM 1859 O O . SER A 1 228 ? 5.383 12.424 -16.249 1.00 82.38 228 SER A O 1
ATOM 1861 N N . ALA A 1 229 ? 3.196 12.425 -15.751 1.00 78.94 229 ALA A N 1
ATOM 1862 C CA . ALA A 1 229 ? 2.979 10.993 -15.833 1.00 78.94 229 ALA A CA 1
ATOM 1863 C C . ALA A 1 229 ? 1.670 10.686 -16.575 1.00 78.94 229 ALA A C 1
ATOM 1865 O O . ALA A 1 229 ? 0.572 10.886 -16.071 1.00 78.94 229 ALA A O 1
ATOM 1866 N N . LYS A 1 230 ? 1.775 10.040 -17.746 1.00 70.50 230 LYS A N 1
ATOM 1867 C CA . LYS A 1 230 ? 0.623 9.658 -18.600 1.00 70.50 230 LYS A CA 1
ATOM 1868 C C . LYS A 1 230 ? -0.485 8.852 -17.907 1.00 70.50 230 LYS A C 1
ATOM 1870 O O . LYS A 1 230 ? -1.578 8.723 -18.444 1.00 70.50 230 LYS A O 1
ATOM 1875 N N . ALA A 1 231 ? -0.187 8.214 -16.783 1.00 74.88 231 ALA A N 1
ATOM 1876 C CA . ALA A 1 231 ? -1.126 7.375 -16.061 1.00 74.88 231 ALA A CA 1
ATOM 1877 C C . ALA A 1 231 ? -1.096 7.740 -14.583 1.00 74.88 231 ALA A C 1
ATOM 1879 O O . ALA A 1 231 ? -0.621 6.931 -13.802 1.00 74.88 231 ALA A O 1
ATOM 1880 N N . ALA A 1 232 ? -1.548 8.932 -14.212 1.00 77.75 232 ALA A N 1
ATOM 1881 C CA . ALA A 1 232 ? -1.604 9.405 -12.832 1.00 77.75 232 ALA A CA 1
ATOM 1882 C C . ALA A 1 232 ? -2.965 9.151 -12.164 1.00 77.75 232 ALA A C 1
ATOM 1884 O O . ALA A 1 232 ? -3.864 8.564 -12.774 1.00 77.75 232 ALA A O 1
ATOM 1885 N N . ASP A 1 233 ? -3.054 9.553 -10.901 1.00 90.81 233 ASP A N 1
ATOM 1886 C CA . ASP A 1 233 ? -4.303 9.747 -10.162 1.00 90.81 233 ASP A CA 1
ATOM 1887 C C . ASP A 1 233 ? -5.126 8.474 -10.018 1.00 90.81 233 ASP A C 1
ATOM 1889 O O . ASP A 1 233 ? -6.289 8.366 -10.405 1.00 90.81 233 ASP A O 1
ATOM 1893 N N . ASP A 1 234 ? -4.455 7.454 -9.491 1.00 94.88 234 ASP A N 1
ATOM 1894 C CA . ASP A 1 234 ? -5.085 6.200 -9.120 1.00 94.88 234 ASP A CA 1
ATOM 1895 C C . ASP A 1 234 ? -5.561 6.243 -7.661 1.00 94.88 234 ASP A C 1
ATOM 1897 O O . ASP A 1 234 ? -4.883 6.791 -6.791 1.00 94.88 234 ASP A O 1
ATOM 1901 N N . TYR A 1 235 ? -6.685 5.583 -7.399 1.00 96.88 235 TYR A N 1
ATOM 1902 C CA . TYR A 1 235 ? -7.216 5.288 -6.072 1.00 96.88 235 TYR A CA 1
ATOM 1903 C C . TYR A 1 235 ? -7.344 3.777 -5.901 1.00 96.88 235 TYR A C 1
ATOM 1905 O O . TYR A 1 235 ? -7.742 3.068 -6.833 1.00 96.88 235 TYR A O 1
ATOM 1913 N N . TYR A 1 236 ? -7.005 3.275 -4.720 1.00 97.00 236 TYR A N 1
ATOM 1914 C CA . TYR A 1 236 ? -7.010 1.849 -4.425 1.00 97.00 236 TYR A CA 1
ATOM 1915 C C . TYR A 1 236 ? -7.631 1.567 -3.063 1.00 97.00 236 TYR A C 1
ATOM 1917 O O . TYR A 1 236 ? -7.434 2.331 -2.121 1.00 97.00 236 TYR A O 1
ATOM 1925 N N . GLU A 1 237 ? -8.283 0.410 -2.945 1.00 97.75 237 GLU A N 1
ATOM 1926 C CA . GLU A 1 237 ? -8.715 -0.142 -1.658 1.00 97.75 237 GLU A CA 1
ATOM 1927 C C . GLU A 1 237 ? -8.207 -1.569 -1.465 1.00 97.75 237 GLU A C 1
ATOM 1929 O O . GLU A 1 237 ? -8.259 -2.398 -2.386 1.00 97.75 237 GLU A O 1
ATOM 1934 N N . TYR A 1 238 ? -7.765 -1.850 -0.240 1.00 97.56 238 TYR A N 1
ATOM 1935 C CA . TYR A 1 238 ? -7.301 -3.162 0.203 1.00 97.56 238 TYR A CA 1
ATOM 1936 C C . TYR A 1 238 ? -8.032 -3.574 1.467 1.00 97.56 238 TYR A C 1
ATOM 1938 O O . TYR A 1 238 ? -8.153 -2.779 2.396 1.00 97.56 238 TYR A O 1
ATOM 1946 N N . VAL A 1 239 ? -8.492 -4.821 1.498 1.00 97.69 239 VAL A N 1
ATOM 1947 C CA . VAL A 1 239 ? -9.260 -5.396 2.606 1.00 97.69 239 VAL A CA 1
ATOM 1948 C C . VAL A 1 239 ? -8.470 -6.545 3.222 1.00 97.69 239 VAL A C 1
ATOM 1950 O O . VAL A 1 239 ? -7.912 -7.382 2.503 1.00 97.69 239 VAL A O 1
ATOM 1953 N N . VAL A 1 240 ? -8.440 -6.593 4.555 1.00 96.75 240 VAL A N 1
ATOM 1954 C CA . VAL A 1 240 ? -7.789 -7.673 5.309 1.00 96.75 240 VAL A CA 1
ATOM 1955 C C . VAL A 1 240 ? -8.362 -9.027 4.876 1.00 96.75 240 VAL A C 1
ATOM 1957 O O . VAL A 1 240 ? -9.569 -9.179 4.689 1.00 96.75 240 VAL A O 1
ATOM 1960 N N . GLY A 1 241 ? -7.481 -10.001 4.633 1.00 95.00 241 GLY A N 1
ATOM 1961 C CA . GLY A 1 241 ? -7.853 -11.338 4.155 1.00 95.00 241 GLY A CA 1
ATOM 1962 C C . GLY A 1 241 ? -8.294 -11.420 2.685 1.00 95.00 241 GLY A C 1
ATOM 1963 O O . GLY A 1 241 ? -8.600 -12.506 2.201 1.00 95.00 241 GLY A O 1
ATOM 1964 N N . LYS A 1 242 ? -8.361 -10.295 1.954 1.00 95.25 242 LYS A N 1
ATOM 1965 C CA . LYS A 1 242 ? -8.808 -10.263 0.545 1.00 95.25 242 LYS A CA 1
ATOM 1966 C C . LYS A 1 242 ? -7.805 -9.644 -0.422 1.00 95.25 242 LYS A C 1
ATOM 1968 O O . LYS A 1 242 ? -7.929 -9.870 -1.621 1.00 95.25 242 LYS A O 1
ATOM 1973 N N . GLY A 1 243 ? -6.850 -8.854 0.064 1.00 94.56 243 GLY A N 1
ATOM 1974 C CA . GLY A 1 243 ? -5.953 -8.094 -0.801 1.00 94.56 243 GLY A CA 1
ATOM 1975 C C . GLY A 1 243 ? -6.685 -6.935 -1.479 1.00 94.56 243 GLY A C 1
ATOM 1976 O O . GLY A 1 243 ? -7.577 -6.313 -0.890 1.00 94.56 243 GLY A O 1
ATOM 1977 N N . ARG A 1 244 ? -6.318 -6.617 -2.727 1.00 95.50 244 ARG A N 1
ATOM 1978 C CA . ARG A 1 244 ? -6.955 -5.512 -3.462 1.00 95.50 244 ARG A CA 1
ATOM 1979 C C . ARG A 1 244 ? -8.400 -5.846 -3.813 1.00 95.50 244 ARG A C 1
ATOM 1981 O O . ARG A 1 244 ? -8.641 -6.854 -4.469 1.00 95.50 244 ARG A O 1
ATOM 1988 N N . VAL A 1 245 ? -9.313 -4.917 -3.533 1.00 97.00 245 VAL A N 1
ATOM 1989 C CA . VAL A 1 245 ? -10.731 -5.011 -3.934 1.00 97.00 245 VAL A CA 1
ATOM 1990 C C . VAL A 1 245 ? -11.156 -3.924 -4.928 1.00 97.00 245 VAL A C 1
ATOM 1992 O O . VAL A 1 245 ? -12.081 -4.135 -5.718 1.00 97.00 245 VAL A O 1
ATOM 1995 N N . LEU A 1 246 ? -10.439 -2.794 -4.970 1.00 96.62 246 LEU A N 1
ATOM 1996 C CA . LEU A 1 246 ? -10.735 -1.681 -5.875 1.00 96.62 246 LEU A CA 1
ATOM 1997 C C . LEU A 1 246 ? -9.466 -1.050 -6.458 1.00 96.62 246 LEU A C 1
ATOM 1999 O O . LEU A 1 246 ? -8.451 -0.887 -5.779 1.00 96.62 246 LEU A O 1
ATOM 2003 N N . HIS A 1 247 ? -9.553 -0.672 -7.730 1.00 95.19 247 HIS A N 1
ATOM 2004 C CA . HIS A 1 247 ? -8.690 0.298 -8.396 1.00 95.19 247 HIS A CA 1
ATOM 2005 C C . HIS A 1 247 ? -9.584 1.230 -9.214 1.00 95.19 247 HIS A C 1
ATOM 2007 O O . HIS A 1 247 ? -10.244 0.766 -10.136 1.00 95.19 247 HIS A O 1
ATOM 2013 N N . SER A 1 248 ? -9.588 2.527 -8.929 1.00 95.19 248 SER A N 1
ATOM 2014 C CA . SER A 1 248 ? -10.279 3.544 -9.727 1.00 95.19 248 SER A CA 1
ATOM 2015 C C . SER A 1 248 ? -9.344 4.690 -10.108 1.00 95.19 248 SER A C 1
ATOM 2017 O O . SER A 1 248 ? -8.192 4.741 -9.675 1.00 95.19 248 SER A O 1
ATOM 2019 N N . LYS A 1 249 ? -9.822 5.586 -10.973 1.00 93.56 249 LYS A N 1
ATOM 2020 C CA . LYS A 1 249 ? -9.213 6.906 -11.146 1.00 93.56 249 LYS A CA 1
ATOM 2021 C C . LYS A 1 249 ? -9.820 7.876 -10.146 1.00 93.56 249 LYS A C 1
ATOM 2023 O O . LYS A 1 249 ? -10.990 7.710 -9.792 1.00 93.56 249 LYS A O 1
ATOM 2028 N N . LEU A 1 250 ? -9.023 8.837 -9.693 1.00 88.56 250 LEU A N 1
ATOM 2029 C CA . LEU A 1 250 ? -9.566 10.008 -9.022 1.00 88.56 250 LEU A CA 1
ATOM 2030 C C . LEU A 1 250 ? -10.436 10.797 -10.021 1.00 88.56 250 LEU A C 1
ATOM 2032 O O . LEU A 1 250 ? -10.151 10.739 -11.223 1.00 88.56 250 LEU A O 1
ATOM 2036 N N . PRO A 1 251 ? -11.530 11.419 -9.546 1.00 68.81 251 PRO A N 1
ATOM 2037 C CA . PRO A 1 251 ? -12.384 12.256 -10.379 1.00 68.81 251 PRO A CA 1
ATOM 2038 C C . PRO A 1 251 ? -11.640 13.456 -10.968 1.00 68.81 251 PRO A C 1
ATOM 2040 O O . PRO A 1 251 ? -10.703 13.955 -10.304 1.00 68.81 251 PRO A O 1
#

pLDDT: mean 85.62, std 18.17, range [33.06, 98.56]

Foldseek 3Di:
DDPDDDPPPPVVPPPPDDDDPPPPDPPPPPDDDFDKQKDQALVSVVVVCVVCPPPDQPFQQFPVLFADPVLRKGAAQLCLQQLDDDRNDQDLVCSQDADWDKFWAQAQVRDTFIKIKGGQDWDQQPVPRDIDGFIWIDGPVGTWTWGDDQFATATLDDVVCVVVVNSVPPRNPNQAHQGGHHINAHRPDWDGRDPSDQWTKHWRIWMATPSRGTFKTKMAIAGDPPGDDPDGAWIWMTGRSRRTHYIHGDD

Solvent-accessible surface area (backbone atoms only — not comparable to full-atom values): 14216 Å² total; per-residue (Å²): 144,85,90,83,87,80,80,79,74,71,72,72,76,75,76,76,81,88,75,88,80,77,69,77,74,82,80,79,66,85,72,81,84,69,59,68,49,73,29,55,42,65,67,46,47,56,52,47,55,63,74,48,58,95,58,79,66,84,51,45,57,8,47,78,65,29,51,39,81,87,79,63,11,28,45,33,63,53,33,38,63,57,17,44,86,67,89,58,81,82,57,73,87,64,48,64,46,87,47,81,35,76,30,63,25,38,38,67,83,77,40,85,43,68,38,38,38,34,32,65,34,82,47,65,38,92,84,80,68,51,73,43,69,16,33,38,44,34,42,98,89,46,46,27,34,30,29,74,35,79,49,8,39,4,36,51,41,45,52,69,34,52,78,69,74,43,67,83,39,86,57,36,69,32,50,35,30,76,39,81,16,37,56,67,52,32,59,67,45,76,45,73,63,29,93,84,37,46,50,32,21,25,41,46,33,44,30,24,39,80,82,36,32,57,44,37,40,31,35,37,42,28,60,33,93,95,50,84,56,102,82,50,35,36,32,38,32,32,28,60,66,49,6,49,47,39,34,36,60,61,132

Secondary structure (DSSP, 8-state):
----SSSSSSSSSSS----------------SS--EEEE-SHHHHHHHHHHTTT----STTBHHHHEETTTTEEEE-HHHHHT----S---STT-S---EEEEEEE-TTS-EEEEEEEEEEEEE-TTT--EEEEEEEEETTEEEEEEEETTEEEEEEEHHHHHTT-TT-TTSSS----B--EEEE-BT-EE-S-TTSSEEEEEEEEEEETT-BEEEEEEEEEEPTT---TT--EEEEEETTTEEEEEEE--

Nearest PDB structures (foldseek):
  8u1v-assembly1_B  TM=3.533E-01  e=4.592E+00  Norovirus Hu/GII.4/Sydney/NSW0514/2012/AU
  4inh-assembly1_A  TM=3.748E-01  e=9.588E+00  Norovirus Hu/1968/US

Sequence (251 aa):
MVVVRVWKLIFILLILTFALNIKAANFNKSRSGSELYELETQTDVDQLVTKSQGKPALGPWHFNNLYDKSSKGFFIPYHLWSGAEWDGNKSTDNCVHEVESMWEFTDAKKRQRKSKILGQRRYTNPKTGETFETYEWKNKRGSQHLICHEKGLARVYDFRFERAGLLDSPVLNGTECKFPAGFGWRIGVPEDCNPKAPKQTTLTKVTFDEDFNLVKIAYTYTEKPGFSAKAADDYYEYVVGKGRVLHSKLP

Radius of gyration: 22.82 Å; Cα contacts (8 Å, |Δi|>4): 519; chains: 1; bounding box: 48×91×55 Å

Mean predicted aligned error: 9.22 Å